Protein AF-A0A1G3WNV8-F1 (afdb_monomer)

Secondary structure (DSSP, 8-state):
----TT-TTS-----TTTT-TTTTS-HHHHHHHHHHHHHHHHHIIIIISS-TTS-HHHHHHHHHHHHHHHIIIIIHHHHHHT-BTTB--GGGSS----TTSHHHHHHHHHHHHHHHHHHHHHHHHHHHTTPPPGGGGT-S-SS-HHHHHHHHHHHHHHHHHHHHHHHHHHHHHHTT-

Mean predicted aligned error: 9.96 Å

Nearest PDB structures (foldseek):
  7w7r-assembly2_D-3  TM=2.838E-01  e=1.043E+00  Anabas testudineus
  6qf5-assembly1_B  TM=2.789E-01  e=1.043E+00  Homo sapiens
  4me9-assembly1_B  TM=3.867E-01  e=4.739E+00  Bacillus cereus ATCC 10987
  5i32-assembly1_A  TM=3.236E-01  e=3.053E+00  Arabidopsis thaliana

Solvent-accessible surface area (backbone atoms only — not comparable to full-atom values): 10345 Å² total; per-residue (Å²): 136,85,80,71,94,80,55,92,78,58,77,76,72,78,60,84,60,78,78,43,77,72,67,76,52,57,64,70,57,58,47,48,52,50,47,27,51,44,43,16,49,22,38,37,50,27,63,70,61,46,64,85,89,55,53,74,66,56,24,52,52,48,20,49,53,49,34,30,51,38,41,62,70,46,40,50,52,53,44,57,69,65,50,47,99,92,38,87,44,72,72,80,40,98,67,90,60,61,75,96,36,72,66,29,55,51,50,40,41,54,54,46,50,52,49,52,54,51,48,52,55,52,46,55,51,41,56,74,68,70,56,86,50,87,39,73,87,81,44,92,57,78,78,48,35,64,54,50,11,50,52,50,49,53,50,52,51,53,50,43,51,50,52,53,50,54,50,54,58,53,50,59,59,63,78,74,111

Structure (mmCIF, N/CA/C/O backbone):
data_AF-A0A1G3WNV8-F1
#
_entry.id   AF-A0A1G3WNV8-F1
#
loop_
_atom_site.group_PDB
_atom_site.id
_atom_site.type_symbol
_atom_site.label_atom_id
_atom_site.label_alt_id
_atom_site.label_comp_id
_atom_site.label_asym_id
_atom_site.label_entity_id
_atom_site.label_seq_id
_atom_site.pdbx_PDB_ins_code
_atom_site.Cartn_x
_atom_site.Cartn_y
_atom_site.Cartn_z
_atom_site.occupancy
_atom_site.B_iso_or_equiv
_atom_site.auth_seq_id
_atom_site.auth_comp_id
_atom_site.auth_asym_id
_atom_site.auth_atom_id
_atom_site.pdbx_PDB_model_num
ATOM 1 N N . MET A 1 1 ? -7.830 -9.454 50.801 1.00 39.06 1 MET A N 1
ATOM 2 C CA . MET A 1 1 ? -7.958 -7.982 50.897 1.00 39.06 1 MET A CA 1
ATOM 3 C C . MET A 1 1 ? -8.621 -7.485 49.616 1.00 39.06 1 MET A C 1
ATOM 5 O O . MET A 1 1 ? -7.957 -7.370 48.595 1.00 39.06 1 MET A O 1
ATOM 9 N N . SER A 1 2 ? -9.947 -7.329 49.638 1.00 42.00 2 SER A N 1
ATOM 10 C CA . SER A 1 2 ? -10.733 -6.846 48.494 1.00 42.00 2 SER A CA 1
ATOM 11 C C . SER A 1 2 ? -10.597 -5.325 48.417 1.00 42.00 2 SER A C 1
ATOM 13 O O . SER A 1 2 ? -10.928 -4.638 49.382 1.00 42.00 2 SER A O 1
ATOM 15 N N . LYS A 1 3 ? -10.041 -4.797 47.321 1.00 46.66 3 LYS A N 1
ATOM 16 C CA . LYS A 1 3 ? -9.967 -3.350 47.091 1.00 46.66 3 LYS A CA 1
ATOM 17 C C . LYS A 1 3 ? -11.333 -2.885 46.590 1.00 46.66 3 LYS A C 1
ATOM 19 O O . LYS A 1 3 ? -11.732 -3.244 45.487 1.00 46.66 3 LYS A O 1
ATOM 24 N N . ASN A 1 4 ? -12.039 -2.111 47.413 1.00 42.44 4 ASN A N 1
ATOM 25 C CA . ASN A 1 4 ? -13.269 -1.430 47.016 1.00 42.44 4 ASN A CA 1
ATOM 26 C C . ASN A 1 4 ? -12.963 -0.473 45.844 1.00 42.44 4 ASN A C 1
ATOM 28 O O . ASN A 1 4 ? -12.092 0.385 45.992 1.00 42.44 4 ASN A O 1
ATOM 32 N N . PRO A 1 5 ? -13.654 -0.581 44.697 1.00 56.62 5 PRO A N 1
ATOM 33 C CA . PRO A 1 5 ? -13.375 0.222 43.502 1.00 56.62 5 PRO A CA 1
ATOM 34 C C . PRO A 1 5 ? -13.811 1.698 43.606 1.00 56.62 5 PRO A C 1
ATOM 36 O O . PRO A 1 5 ? -13.661 2.444 42.645 1.00 56.62 5 PRO A O 1
ATOM 39 N N . THR A 1 6 ? -14.343 2.132 44.752 1.00 60.12 6 THR A N 1
ATOM 40 C CA . THR A 1 6 ? -14.922 3.469 44.968 1.00 60.12 6 THR A CA 1
ATOM 41 C C . THR A 1 6 ? -14.109 4.375 45.897 1.00 60.12 6 THR A C 1
ATOM 43 O O . THR A 1 6 ? -14.588 5.450 46.246 1.00 60.12 6 THR A O 1
ATOM 46 N N . ASP A 1 7 ? -12.891 3.993 46.301 1.00 59.09 7 ASP A N 1
ATOM 47 C CA . ASP A 1 7 ? -12.036 4.854 47.131 1.00 59.09 7 ASP A CA 1
ATOM 48 C C . ASP A 1 7 ? -11.342 5.949 46.284 1.00 59.09 7 ASP A C 1
ATOM 50 O O . ASP A 1 7 ? -10.455 5.630 45.485 1.00 59.09 7 ASP A O 1
ATOM 54 N N . PRO A 1 8 ? -11.673 7.247 46.460 1.00 58.66 8 PRO A N 1
ATOM 55 C CA . PRO A 1 8 ? -11.034 8.349 45.735 1.00 58.66 8 PRO A CA 1
ATOM 56 C C . PRO A 1 8 ? -9.557 8.570 46.112 1.00 58.66 8 PRO A C 1
ATOM 58 O O . PRO A 1 8 ? -8.890 9.396 45.486 1.00 58.66 8 PRO A O 1
ATOM 61 N N . ARG A 1 9 ? -9.032 7.858 47.121 1.00 55.44 9 ARG A N 1
ATOM 62 C CA . ARG A 1 9 ? -7.624 7.884 47.553 1.00 55.44 9 ARG A CA 1
ATOM 63 C C . ARG A 1 9 ? -6.812 6.688 47.061 1.00 55.44 9 ARG A C 1
ATOM 65 O O . ARG A 1 9 ? -5.612 6.630 47.336 1.00 55.44 9 ARG A O 1
ATOM 72 N N . ALA A 1 10 ? -7.420 5.747 46.337 1.00 54.88 10 ALA A N 1
ATOM 73 C CA . ALA A 1 10 ? -6.662 4.684 45.694 1.00 54.88 10 ALA A CA 1
ATOM 74 C C . ALA A 1 10 ? -5.647 5.330 44.731 1.00 54.88 10 ALA A C 1
ATOM 76 O O . ALA A 1 10 ? -6.054 6.160 43.910 1.00 54.88 10 ALA A O 1
ATOM 77 N N . PRO A 1 11 ? -4.339 5.008 44.819 1.00 57.28 11 PRO A N 1
ATOM 78 C CA . PRO A 1 11 ? -3.370 5.541 43.876 1.00 57.28 11 PRO A CA 1
ATOM 79 C C . PRO A 1 11 ? -3.867 5.174 42.482 1.00 57.28 11 PRO A C 1
ATOM 81 O O . PRO A 1 11 ? -4.019 3.987 42.182 1.00 57.28 11 PRO A O 1
ATOM 84 N N . ARG A 1 12 ? -4.193 6.193 41.669 1.00 62.53 12 ARG A N 1
ATOM 85 C CA . ARG A 1 12 ? -4.516 6.009 40.251 1.00 62.53 12 ARG A CA 1
ATOM 86 C C . ARG A 1 12 ? -3.377 5.168 39.707 1.00 62.53 12 ARG A C 1
ATOM 88 O O . ARG A 1 12 ? -2.234 5.621 39.762 1.00 62.53 12 ARG A O 1
ATOM 95 N N . GLY A 1 13 ? -3.674 3.919 39.343 1.00 58.53 13 GLY A N 1
ATOM 96 C CA . GLY A 1 13 ? -2.651 2.970 38.928 1.00 58.53 13 GLY A CA 1
ATOM 97 C C . GLY A 1 13 ? -1.767 3.668 37.911 1.00 58.53 13 GLY A C 1
ATOM 98 O O . GLY A 1 13 ? -2.296 4.268 36.976 1.00 58.53 13 GLY A O 1
ATOM 99 N N . GLN A 1 14 ? -0.455 3.698 38.164 1.00 55.38 14 GLN A N 1
ATOM 100 C CA . GLN A 1 14 ? 0.500 4.210 37.190 1.00 55.38 14 GLN A CA 1
ATOM 101 C C . GLN A 1 14 ? 0.168 3.536 35.868 1.00 55.38 14 GLN A C 1
ATOM 103 O O . GLN A 1 14 ? 0.229 2.310 35.791 1.00 55.38 14 GLN A O 1
ATOM 108 N N . ASP A 1 15 ? -0.247 4.326 34.881 1.00 59.31 15 ASP A N 1
ATOM 109 C CA . ASP A 1 15 ? -0.491 3.807 33.549 1.00 59.31 15 ASP A CA 1
ATOM 110 C C . ASP A 1 15 ? 0.855 3.263 33.044 1.00 59.31 15 ASP A C 1
ATOM 112 O O . ASP A 1 15 ? 1.786 4.056 32.844 1.00 59.31 15 ASP A O 1
ATOM 116 N N . PRO A 1 16 ? 1.023 1.933 32.903 1.00 60.06 16 PRO A N 1
ATOM 117 C CA . PRO A 1 16 ? 2.315 1.333 32.572 1.00 60.06 16 PRO A CA 1
ATOM 118 C C . PRO A 1 16 ? 2.853 1.830 31.224 1.00 60.06 16 PRO A C 1
ATOM 120 O O . PRO A 1 16 ? 4.051 1.742 30.961 1.00 60.06 16 PRO A O 1
ATOM 123 N N . TYR A 1 17 ? 1.973 2.390 30.387 1.00 53.59 17 TYR A N 1
ATOM 124 C CA . TYR A 1 17 ? 2.279 2.910 29.060 1.00 53.59 17 TYR A CA 1
ATOM 125 C C . TYR A 1 17 ? 2.647 4.400 29.046 1.00 53.59 17 TYR A C 1
ATOM 127 O O . TYR A 1 17 ? 3.137 4.894 28.031 1.00 53.59 17 TYR A O 1
ATOM 135 N N . ALA A 1 18 ? 2.502 5.122 30.165 1.00 54.41 18 ALA A N 1
ATOM 136 C CA . ALA A 1 18 ? 2.873 6.538 30.254 1.00 54.41 18 ALA A CA 1
ATOM 137 C C . ALA A 1 18 ? 4.393 6.781 30.136 1.00 54.41 18 ALA A C 1
ATOM 139 O O . ALA A 1 18 ? 4.827 7.901 29.849 1.00 54.41 18 ALA A O 1
ATOM 140 N N . ILE A 1 19 ? 5.202 5.737 30.349 1.00 58.00 19 ILE A N 1
ATOM 141 C CA . ILE A 1 19 ? 6.671 5.794 30.321 1.00 58.00 19 ILE A CA 1
ATOM 142 C C . ILE A 1 19 ? 7.214 5.632 28.886 1.00 58.00 19 ILE A C 1
ATOM 144 O O . ILE A 1 19 ? 8.332 6.064 28.597 1.00 58.00 19 ILE A O 1
ATOM 148 N N . ASP A 1 20 ? 6.429 5.079 27.954 1.00 65.81 20 ASP A N 1
ATOM 149 C CA . ASP A 1 20 ? 6.907 4.783 26.603 1.00 65.81 20 ASP A CA 1
ATOM 150 C C . ASP A 1 20 ? 6.828 6.017 25.683 1.00 65.81 20 ASP A C 1
ATOM 152 O O . ASP A 1 20 ? 5.758 6.547 25.367 1.00 65.81 20 ASP A O 1
ATOM 156 N N . LYS A 1 21 ? 7.989 6.488 25.209 1.00 69.19 21 LYS A N 1
ATOM 157 C CA . LYS A 1 21 ? 8.096 7.624 24.275 1.00 69.19 21 LYS A CA 1
ATOM 158 C C . LYS A 1 21 ? 7.348 7.360 22.968 1.00 69.19 21 LYS A C 1
ATOM 160 O O . LYS A 1 21 ? 6.834 8.303 22.365 1.00 69.19 21 LYS A O 1
ATOM 165 N N . LEU A 1 22 ? 7.252 6.098 22.549 1.00 69.00 22 LEU A N 1
ATOM 166 C CA . LEU A 1 22 ? 6.527 5.716 21.344 1.00 69.00 22 LEU A CA 1
ATOM 167 C C . LEU A 1 22 ? 5.015 5.766 21.551 1.00 69.00 22 LEU A C 1
ATOM 169 O O . LEU A 1 22 ? 4.295 6.000 20.583 1.00 69.00 22 LEU A O 1
ATOM 173 N N . ALA A 1 23 ? 4.503 5.633 22.778 1.00 69.75 23 ALA A N 1
ATOM 174 C CA . ALA A 1 23 ? 3.069 5.738 23.053 1.00 69.75 23 ALA A CA 1
ATOM 175 C C . ALA A 1 23 ? 2.518 7.135 22.720 1.00 69.75 23 ALA A C 1
ATOM 177 O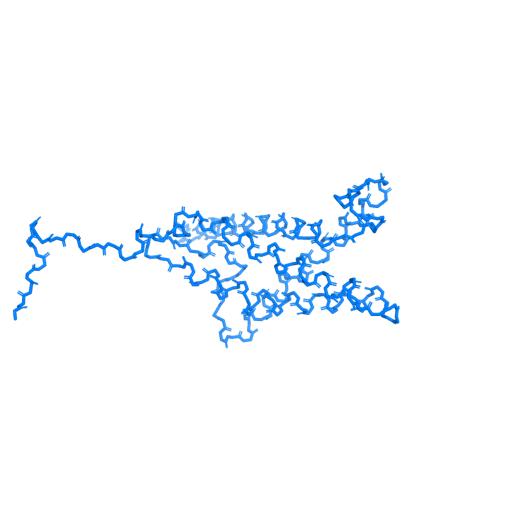 O . ALA A 1 23 ? 1.410 7.240 22.202 1.00 69.75 23 ALA A O 1
ATOM 178 N N . LYS A 1 24 ? 3.326 8.190 22.901 1.00 78.06 24 LYS A N 1
ATOM 179 C CA . LYS A 1 24 ? 2.940 9.590 22.640 1.00 78.06 24 LYS A CA 1
ATOM 180 C C . LYS A 1 24 ? 2.800 9.942 21.157 1.00 78.06 24 LYS A C 1
ATOM 182 O O . LYS A 1 24 ? 2.199 10.961 20.828 1.00 78.06 24 LYS A O 1
ATOM 187 N N . ILE A 1 25 ? 3.374 9.141 20.259 1.00 83.31 25 ILE A N 1
ATOM 188 C CA . ILE A 1 25 ? 3.305 9.406 18.819 1.00 83.31 25 ILE A CA 1
ATOM 189 C C . ILE A 1 25 ? 1.882 9.083 18.328 1.00 83.31 25 ILE A C 1
ATOM 191 O O . ILE A 1 25 ? 1.385 7.981 18.597 1.00 83.31 25 ILE A O 1
ATOM 195 N N . PRO A 1 26 ? 1.230 9.990 17.579 1.00 86.38 26 PRO A N 1
ATOM 196 C CA . PRO A 1 26 ? -0.122 9.763 17.093 1.00 86.38 26 PRO A CA 1
ATOM 197 C C . PRO A 1 26 ? -0.181 8.561 16.143 1.00 86.38 26 PRO A C 1
ATOM 199 O O . PRO A 1 26 ? 0.722 8.327 15.336 1.00 86.38 26 PRO A O 1
ATOM 202 N N . VAL A 1 27 ? -1.268 7.790 16.236 1.00 86.94 27 VAL A N 1
ATOM 203 C CA . VAL A 1 27 ? -1.407 6.507 15.527 1.00 86.94 27 VAL A CA 1
ATOM 204 C C . VAL A 1 27 ? -1.315 6.665 14.010 1.00 86.94 27 VAL A C 1
ATOM 206 O O . VAL A 1 27 ? -0.708 5.823 13.351 1.00 86.94 27 VAL A O 1
ATOM 209 N N . TRP A 1 28 ? -1.837 7.766 13.462 1.00 86.31 28 TRP A N 1
ATOM 210 C CA . TRP A 1 28 ? -1.769 8.031 12.026 1.00 86.31 28 TRP A CA 1
ATOM 211 C C . TRP A 1 28 ? -0.322 8.100 11.518 1.00 86.31 28 TRP A C 1
ATOM 213 O O . TRP A 1 28 ? -0.030 7.540 10.467 1.00 86.31 28 TRP A O 1
ATOM 223 N N . VAL A 1 29 ? 0.604 8.692 12.288 1.00 90.19 29 VAL A N 1
ATOM 224 C CA . VAL A 1 29 ? 2.029 8.761 11.915 1.00 90.19 29 VAL A CA 1
ATOM 225 C C . VAL A 1 29 ? 2.632 7.364 11.911 1.00 90.19 29 VAL A C 1
ATOM 227 O O . VAL A 1 29 ? 3.270 6.977 10.937 1.00 90.19 29 VAL A O 1
ATOM 230 N N . LYS A 1 30 ? 2.395 6.575 12.966 1.00 90.56 30 LYS A N 1
ATOM 231 C CA . LYS A 1 30 ? 2.919 5.202 13.063 1.00 90.56 30 LYS A CA 1
ATOM 232 C C . LYS A 1 30 ? 2.420 4.326 11.914 1.00 90.56 30 LYS A C 1
ATOM 234 O O . LYS A 1 30 ? 3.206 3.606 11.306 1.00 90.56 30 LYS A O 1
ATOM 239 N N . ALA A 1 31 ? 1.126 4.409 11.602 1.00 91.81 31 ALA A N 1
ATOM 240 C CA . ALA A 1 31 ? 0.521 3.662 10.508 1.00 91.81 31 ALA A CA 1
ATOM 241 C C . ALA A 1 31 ? 1.122 4.065 9.153 1.00 91.81 31 ALA A C 1
ATOM 243 O O . ALA A 1 31 ? 1.504 3.188 8.378 1.00 91.81 31 ALA A O 1
ATOM 244 N N . SER A 1 32 ? 1.269 5.368 8.890 1.00 93.81 32 SER A N 1
ATOM 245 C CA . SER A 1 32 ? 1.882 5.868 7.656 1.00 93.81 32 SER A CA 1
ATOM 246 C C . SER A 1 32 ? 3.343 5.446 7.523 1.00 93.81 32 SER A C 1
ATOM 248 O O . SER A 1 32 ? 3.744 5.002 6.455 1.00 93.81 32 SER A O 1
ATOM 250 N N . VAL A 1 33 ? 4.135 5.501 8.598 1.00 94.94 33 VAL A N 1
ATOM 251 C CA . VAL A 1 33 ? 5.542 5.064 8.573 1.00 94.94 33 VAL A CA 1
ATOM 252 C C . VAL A 1 33 ? 5.651 3.586 8.191 1.00 94.94 33 VAL A C 1
ATOM 254 O O . VAL A 1 33 ? 6.437 3.239 7.313 1.00 94.94 33 VAL A O 1
ATOM 257 N N . ILE A 1 34 ? 4.839 2.710 8.789 1.00 95.69 34 ILE A N 1
ATOM 258 C CA . ILE A 1 34 ? 4.878 1.273 8.471 1.00 95.69 34 ILE A CA 1
ATOM 259 C C . ILE A 1 34 ? 4.426 1.008 7.031 1.00 95.69 34 ILE A C 1
ATOM 261 O O . ILE A 1 34 ? 5.058 0.221 6.329 1.00 95.69 34 ILE A O 1
ATOM 265 N N . LYS A 1 35 ? 3.363 1.676 6.568 1.00 95.88 35 LYS A N 1
ATOM 266 C CA . LYS A 1 35 ? 2.884 1.567 5.181 1.00 95.88 35 LYS A CA 1
ATOM 267 C C . LYS A 1 35 ? 3.936 2.028 4.176 1.00 95.88 35 LYS A C 1
ATOM 269 O O . LYS A 1 35 ? 4.200 1.316 3.214 1.00 95.88 35 LYS A O 1
ATOM 274 N N . PHE A 1 36 ? 4.552 3.179 4.433 1.00 95.88 36 PHE A N 1
ATOM 275 C CA . PHE A 1 36 ? 5.601 3.760 3.603 1.00 95.88 36 PHE A CA 1
ATOM 276 C C . PHE A 1 36 ? 6.773 2.801 3.423 1.00 95.88 36 PHE A C 1
ATOM 278 O O . PHE A 1 36 ? 7.135 2.466 2.298 1.00 95.88 36 PHE A O 1
ATOM 285 N N . TRP A 1 37 ? 7.332 2.311 4.532 1.00 96.00 37 TRP A N 1
ATOM 286 C CA . TRP A 1 37 ? 8.480 1.411 4.484 1.00 96.00 37 TRP A CA 1
ATOM 287 C C . TRP A 1 37 ? 8.124 0.048 3.901 1.00 96.00 37 TRP A C 1
ATOM 289 O O . TRP A 1 37 ? 8.935 -0.524 3.182 1.00 96.00 37 TRP A O 1
ATOM 299 N N . CYS A 1 38 ? 6.916 -0.462 4.150 1.00 96.88 38 CYS A N 1
ATOM 300 C CA . CYS A 1 38 ? 6.453 -1.701 3.532 1.00 96.88 38 CYS A CA 1
ATOM 301 C C . CYS A 1 38 ? 6.353 -1.569 2.003 1.00 96.88 38 CYS A C 1
ATOM 303 O O . CYS A 1 38 ? 6.839 -2.442 1.286 1.00 96.88 38 CYS A O 1
ATOM 305 N N . ALA A 1 39 ? 5.790 -0.464 1.509 1.00 96.38 39 ALA A N 1
ATOM 306 C CA . ALA A 1 39 ? 5.701 -0.174 0.081 1.00 96.38 39 ALA A CA 1
ATOM 307 C C . ALA A 1 39 ? 7.082 0.029 -0.556 1.00 96.38 39 ALA A C 1
ATOM 309 O O . ALA A 1 39 ? 7.390 -0.606 -1.564 1.00 96.38 39 ALA A O 1
ATOM 310 N N . GLY A 1 40 ? 7.938 0.849 0.059 1.00 94.06 40 GLY A N 1
ATOM 311 C CA . GLY A 1 40 ? 9.302 1.078 -0.416 1.00 94.06 40 GLY A CA 1
ATOM 312 C C . GLY A 1 40 ? 10.138 -0.205 -0.434 1.00 94.06 40 GLY A C 1
ATOM 313 O O . GLY A 1 40 ? 10.813 -0.483 -1.419 1.00 94.06 40 GLY A O 1
ATOM 314 N N . ALA A 1 41 ? 10.043 -1.044 0.601 1.00 94.69 41 ALA A N 1
ATOM 315 C CA . ALA A 1 41 ? 10.730 -2.334 0.637 1.00 94.69 41 ALA A CA 1
ATOM 316 C C . ALA A 1 41 ? 10.240 -3.282 -0.468 1.00 94.69 41 ALA A C 1
ATOM 318 O O . ALA A 1 41 ? 11.060 -3.908 -1.136 1.00 94.69 41 ALA A O 1
ATOM 319 N N . ALA A 1 42 ? 8.925 -3.361 -0.705 1.00 95.50 42 ALA A N 1
ATOM 320 C CA . ALA A 1 42 ? 8.377 -4.178 -1.788 1.00 95.50 42 ALA A CA 1
ATOM 321 C C . ALA A 1 42 ? 8.898 -3.723 -3.161 1.00 95.50 42 ALA A C 1
ATOM 323 O O . ALA A 1 42 ? 9.317 -4.559 -3.961 1.00 95.50 42 ALA A O 1
ATOM 324 N N . PHE A 1 43 ? 8.939 -2.409 -3.404 1.00 93.12 43 PHE A N 1
ATOM 325 C CA . PHE A 1 43 ? 9.516 -1.840 -4.622 1.00 93.12 43 PHE A CA 1
ATOM 326 C C . PHE A 1 43 ? 11.009 -2.156 -4.741 1.00 93.12 43 PHE A C 1
ATOM 328 O O . PHE A 1 43 ? 11.460 -2.625 -5.782 1.00 93.12 43 PHE A O 1
ATOM 335 N N . TYR A 1 44 ? 11.777 -1.949 -3.670 1.00 91.38 44 TYR A N 1
ATOM 336 C CA . TYR A 1 44 ? 13.210 -2.225 -3.662 1.00 91.38 44 TYR A CA 1
ATOM 337 C C . TYR A 1 44 ? 13.496 -3.685 -4.023 1.00 91.38 44 TYR A C 1
ATOM 339 O O . TYR A 1 44 ? 14.266 -3.939 -4.942 1.00 91.38 44 TYR A O 1
ATOM 347 N N . PHE A 1 45 ? 12.841 -4.646 -3.366 1.00 91.69 45 PHE A N 1
ATOM 348 C CA . PHE A 1 45 ? 13.100 -6.064 -3.618 1.00 91.69 45 PHE A CA 1
ATOM 349 C C . PHE A 1 45 ? 12.685 -6.515 -5.018 1.00 91.69 45 PHE A C 1
ATOM 351 O O . PHE A 1 45 ? 13.412 -7.284 -5.640 1.00 91.69 45 PHE A O 1
ATOM 358 N N . ALA A 1 46 ? 11.540 -6.050 -5.518 1.00 91.19 46 ALA A N 1
ATOM 359 C CA . ALA A 1 46 ? 10.987 -6.548 -6.772 1.00 91.19 46 ALA A CA 1
ATOM 360 C C . ALA A 1 46 ? 11.452 -5.773 -8.011 1.00 91.19 46 ALA A C 1
ATOM 362 O O . ALA A 1 46 ? 11.598 -6.358 -9.077 1.00 91.19 46 ALA A O 1
ATOM 363 N N . VAL A 1 47 ? 11.695 -4.467 -7.901 1.00 86.81 47 VAL A N 1
ATOM 364 C CA . VAL A 1 47 ? 12.061 -3.633 -9.054 1.00 86.81 47 VAL A CA 1
ATOM 365 C C . VAL A 1 47 ? 13.572 -3.470 -9.152 1.00 86.81 47 VAL A C 1
ATOM 367 O O . VAL A 1 47 ? 14.120 -3.669 -10.234 1.00 86.81 47 VAL A O 1
ATOM 370 N N . LEU A 1 48 ? 14.248 -3.175 -8.036 1.00 86.06 48 LEU A N 1
ATOM 371 C CA . LEU A 1 48 ? 15.701 -2.951 -8.008 1.00 86.06 48 LEU A CA 1
ATOM 372 C C . LEU A 1 48 ? 16.504 -4.213 -7.664 1.00 86.06 48 LEU A C 1
ATOM 374 O O . LEU A 1 48 ? 17.619 -4.380 -8.143 1.00 86.06 48 LEU A O 1
ATOM 378 N N . GLY A 1 49 ? 15.955 -5.093 -6.827 1.00 85.88 49 GLY A N 1
ATOM 379 C CA . GLY A 1 49 ? 16.648 -6.277 -6.321 1.00 85.88 49 GLY A CA 1
ATOM 380 C C . GLY A 1 49 ? 16.650 -7.474 -7.274 1.00 85.88 49 GLY A C 1
ATOM 381 O O . GLY A 1 49 ? 17.466 -8.378 -7.099 1.00 85.88 49 GLY A O 1
ATOM 382 N N . LEU A 1 50 ? 15.758 -7.505 -8.270 1.00 87.25 50 LEU A N 1
ATOM 383 C CA . LEU A 1 50 ? 15.678 -8.617 -9.220 1.00 87.25 50 LEU A CA 1
ATOM 384 C C . LEU A 1 50 ? 16.691 -8.476 -10.373 1.00 87.25 50 LEU A C 1
ATOM 386 O O . LEU A 1 50 ? 16.838 -7.376 -10.917 1.00 87.25 50 LEU A O 1
ATOM 390 N N . PRO A 1 51 ? 17.323 -9.584 -10.818 1.00 87.69 51 PRO A N 1
ATOM 391 C CA . PRO A 1 51 ? 18.226 -9.595 -11.973 1.00 87.69 51 PRO A CA 1
ATOM 392 C C . PRO A 1 51 ? 17.561 -9.076 -13.249 1.00 87.69 51 PRO A C 1
ATOM 394 O O . PRO A 1 51 ? 16.356 -9.241 -13.416 1.00 87.69 51 PRO A O 1
ATOM 397 N N . GLU A 1 52 ? 18.334 -8.524 -14.188 1.00 83.69 52 GLU A N 1
ATOM 398 C CA . GLU A 1 52 ? 17.846 -7.981 -15.475 1.00 83.69 52 GLU A CA 1
ATOM 399 C C . GLU A 1 52 ? 17.052 -8.975 -16.339 1.00 83.69 52 GLU A C 1
ATOM 401 O O . GLU A 1 52 ? 16.267 -8.554 -17.179 1.00 83.69 52 GLU A O 1
ATOM 406 N N . ALA A 1 53 ? 17.192 -10.282 -16.094 1.00 90.56 53 ALA A N 1
ATOM 407 C CA . ALA A 1 53 ? 16.440 -11.326 -16.791 1.00 90.56 53 ALA A CA 1
ATOM 408 C C . ALA A 1 53 ? 14.911 -11.229 -16.616 1.00 90.56 53 ALA A C 1
ATOM 410 O O . ALA A 1 53 ? 14.180 -11.786 -17.430 1.00 90.56 53 ALA A O 1
ATOM 411 N N . TYR A 1 54 ? 14.432 -10.551 -15.568 1.00 88.94 54 TYR A N 1
ATOM 412 C CA . TYR A 1 54 ? 13.006 -10.295 -15.363 1.00 88.94 54 TYR A CA 1
ATOM 413 C C . TYR A 1 54 ? 12.574 -9.042 -16.116 1.00 88.94 54 TYR A C 1
ATOM 415 O O . TYR A 1 54 ? 13.151 -7.961 -15.914 1.00 88.94 54 TYR A O 1
ATOM 423 N N . ASP A 1 55 ? 11.530 -9.184 -16.930 1.00 90.31 55 ASP A N 1
ATOM 424 C CA . ASP A 1 55 ? 10.939 -8.067 -17.651 1.00 90.31 55 ASP A CA 1
ATOM 425 C C . ASP A 1 55 ? 10.193 -7.104 -16.704 1.00 90.31 55 ASP A C 1
ATOM 427 O O . ASP A 1 55 ? 10.085 -7.310 -15.489 1.00 90.31 55 ASP A O 1
ATOM 431 N N . TYR A 1 56 ? 9.708 -5.988 -17.247 1.00 85.81 56 TYR A N 1
ATOM 432 C CA . TYR A 1 56 ? 9.003 -4.986 -16.448 1.00 85.81 56 TYR A CA 1
ATOM 433 C C . TYR A 1 56 ? 7.703 -5.529 -15.830 1.00 85.81 56 TYR A C 1
ATOM 435 O O . TYR A 1 56 ? 7.374 -5.201 -14.686 1.00 85.81 56 TYR A O 1
ATOM 443 N N . LEU A 1 57 ? 6.969 -6.366 -16.568 1.00 89.69 57 LEU A N 1
ATOM 444 C CA . LEU A 1 57 ? 5.687 -6.902 -16.125 1.00 89.69 57 LEU A CA 1
ATOM 445 C C . LEU A 1 57 ? 5.882 -7.877 -14.960 1.00 89.69 57 LEU A C 1
ATOM 447 O O . LEU A 1 57 ? 5.191 -7.765 -13.947 1.00 89.69 57 LEU A O 1
ATOM 451 N N . ASP A 1 58 ? 6.863 -8.766 -15.060 1.00 92.50 58 ASP A N 1
ATOM 452 C CA . ASP A 1 58 ? 7.243 -9.724 -14.030 1.00 92.50 58 ASP A CA 1
ATOM 453 C C . ASP A 1 58 ? 7.634 -9.010 -12.736 1.00 92.50 58 ASP A C 1
ATOM 455 O O . ASP A 1 58 ? 7.160 -9.367 -11.654 1.00 92.50 58 ASP A O 1
ATOM 459 N N . ARG A 1 59 ? 8.432 -7.937 -12.834 1.00 91.50 59 ARG A N 1
ATOM 460 C CA . ARG A 1 59 ? 8.794 -7.095 -11.680 1.00 91.50 59 ARG A CA 1
ATOM 461 C C . ARG A 1 59 ? 7.565 -6.469 -11.029 1.00 91.50 59 ARG A C 1
ATOM 463 O O . ARG A 1 59 ? 7.460 -6.477 -9.804 1.00 91.50 59 ARG A O 1
ATOM 470 N N . MET A 1 60 ? 6.622 -5.951 -11.816 1.00 91.38 60 MET A N 1
ATOM 471 C CA . MET A 1 60 ? 5.379 -5.356 -11.306 1.00 91.38 60 MET A CA 1
ATOM 472 C C . MET A 1 60 ? 4.471 -6.383 -10.630 1.00 91.38 60 MET A C 1
ATOM 474 O O . MET A 1 60 ? 3.916 -6.111 -9.559 1.00 91.38 60 MET A O 1
ATOM 478 N N . VAL A 1 61 ? 4.345 -7.578 -11.207 1.00 94.31 61 VAL A N 1
ATOM 479 C CA . VAL A 1 61 ? 3.579 -8.680 -10.616 1.00 94.31 61 VAL A CA 1
ATOM 480 C C . VAL A 1 61 ? 4.223 -9.124 -9.305 1.00 94.31 61 VAL A C 1
ATOM 482 O O . VAL A 1 61 ? 3.539 -9.189 -8.283 1.00 94.31 61 VAL A O 1
ATOM 485 N N . LEU A 1 62 ? 5.537 -9.357 -9.289 1.00 95.12 62 LEU A N 1
ATOM 486 C CA . LEU A 1 62 ? 6.265 -9.752 -8.082 1.00 95.12 62 LEU A CA 1
ATOM 487 C C . LEU A 1 62 ? 6.194 -8.677 -6.995 1.00 95.12 62 LEU A C 1
ATOM 489 O O . LEU A 1 62 ? 5.911 -8.999 -5.841 1.00 95.12 62 LEU A O 1
ATOM 493 N N . MET A 1 63 ? 6.354 -7.402 -7.356 1.00 94.75 63 MET A N 1
ATOM 494 C CA . MET A 1 63 ? 6.186 -6.275 -6.436 1.00 94.75 63 MET A CA 1
ATOM 495 C C . MET A 1 63 ? 4.792 -6.284 -5.816 1.00 94.75 63 MET A C 1
ATOM 497 O O . MET A 1 63 ? 4.653 -6.158 -4.601 1.00 94.75 63 MET A O 1
ATOM 501 N N . THR A 1 64 ? 3.762 -6.471 -6.643 1.00 96.50 64 THR A N 1
ATOM 502 C CA . THR 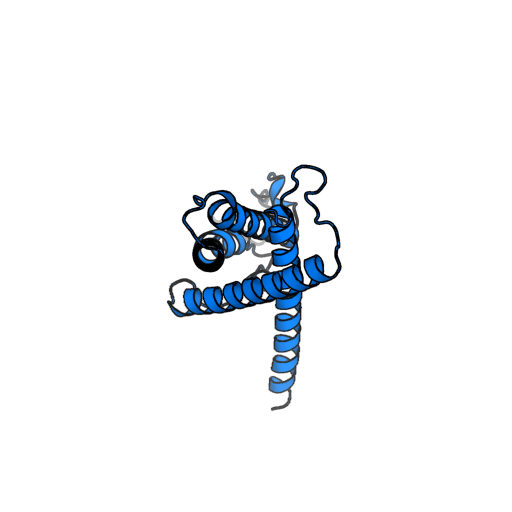A 1 64 ? 2.367 -6.526 -6.200 1.00 96.50 64 THR A CA 1
ATOM 503 C C . THR A 1 64 ? 2.159 -7.675 -5.221 1.00 96.50 64 THR A C 1
ATOM 505 O O . THR A 1 64 ? 1.596 -7.463 -4.151 1.00 96.50 64 THR A O 1
ATOM 508 N N . LEU A 1 65 ? 2.661 -8.874 -5.524 1.00 96.94 65 LEU A N 1
ATOM 509 C CA . LEU A 1 65 ? 2.554 -10.035 -4.638 1.00 96.94 65 LEU A CA 1
ATOM 510 C C . LEU A 1 65 ? 3.262 -9.805 -3.297 1.00 96.94 65 LEU A C 1
ATOM 512 O O . LEU A 1 65 ? 2.667 -10.033 -2.243 1.00 96.94 65 LEU A O 1
ATOM 516 N N . VAL A 1 66 ? 4.499 -9.302 -3.318 1.00 96.69 66 VAL A N 1
ATOM 517 C CA . VAL A 1 66 ? 5.256 -8.976 -2.099 1.00 96.69 66 VAL A CA 1
ATOM 518 C C . VAL A 1 66 ? 4.520 -7.922 -1.276 1.00 96.69 66 VAL A C 1
ATOM 520 O O . VAL A 1 66 ? 4.401 -8.064 -0.059 1.00 96.69 66 VAL A O 1
ATOM 523 N N . LEU A 1 67 ? 3.968 -6.897 -1.924 1.00 97.50 67 LEU A N 1
ATOM 524 C CA . LEU A 1 67 ? 3.231 -5.831 -1.257 1.00 97.50 67 LEU A CA 1
ATOM 525 C C . LEU A 1 67 ? 1.901 -6.319 -0.672 1.00 97.50 67 LEU A C 1
ATOM 527 O O . LEU A 1 67 ? 1.553 -5.918 0.434 1.00 97.50 67 LEU A O 1
ATOM 531 N N . ILE A 1 68 ? 1.185 -7.224 -1.343 1.00 97.31 68 ILE A N 1
ATOM 532 C CA . ILE A 1 68 ? -0.020 -7.873 -0.798 1.00 97.31 68 ILE A CA 1
ATOM 533 C C . ILE A 1 68 ? 0.318 -8.600 0.499 1.00 97.31 68 ILE A C 1
ATOM 535 O O . ILE A 1 68 ? -0.358 -8.409 1.512 1.00 97.31 68 ILE A O 1
ATOM 539 N N . LEU A 1 69 ? 1.382 -9.404 0.488 1.00 96.62 69 LEU A N 1
ATOM 540 C CA . LEU A 1 69 ? 1.821 -10.134 1.673 1.00 96.62 69 LEU A CA 1
ATOM 541 C C . LEU A 1 69 ? 2.291 -9.177 2.774 1.00 96.62 69 LEU A C 1
ATOM 543 O O . LEU A 1 69 ? 1.923 -9.348 3.935 1.00 96.62 69 LEU A O 1
ATOM 547 N N . GLY A 1 70 ? 3.046 -8.139 2.416 1.00 96.75 70 GLY A N 1
ATOM 548 C CA . GLY A 1 70 ? 3.478 -7.099 3.342 1.00 96.75 70 GLY A CA 1
ATOM 549 C C . GLY A 1 70 ? 2.296 -6.375 3.990 1.00 96.75 70 GLY A C 1
ATOM 550 O O . GLY A 1 70 ? 2.245 -6.218 5.209 1.00 96.75 70 GLY A O 1
ATOM 551 N N . VAL A 1 71 ? 1.278 -6.004 3.216 1.00 96.62 71 VAL A N 1
ATOM 552 C CA . VAL A 1 71 ? 0.094 -5.334 3.758 1.00 96.62 71 VAL A CA 1
ATOM 553 C C . VAL A 1 71 ? -0.717 -6.279 4.652 1.00 96.62 71 VAL A C 1
ATOM 555 O O . VAL A 1 71 ? -1.037 -5.914 5.785 1.00 96.62 71 VAL A O 1
ATOM 558 N N . GLU A 1 72 ? -1.003 -7.503 4.203 1.00 95.75 72 GLU A N 1
ATOM 559 C CA . GLU A 1 72 ? -1.844 -8.459 4.941 1.00 95.75 72 GLU A CA 1
ATOM 560 C C . GLU A 1 72 ? -1.180 -8.967 6.230 1.00 95.75 72 GLU A C 1
ATOM 562 O O . GLU A 1 72 ? -1.837 -9.114 7.269 1.00 95.75 72 GLU A O 1
ATOM 567 N N . TYR A 1 73 ? 0.125 -9.248 6.183 1.00 94.44 73 TYR A N 1
ATOM 568 C CA . TYR A 1 73 ? 0.833 -9.943 7.260 1.00 94.44 73 TYR A CA 1
ATOM 569 C C . TYR A 1 73 ? 1.754 -9.053 8.095 1.00 94.44 73 TYR A C 1
ATOM 571 O O . TYR A 1 73 ? 2.075 -9.451 9.214 1.00 94.44 73 TYR A O 1
ATOM 579 N N . LEU A 1 74 ? 2.120 -7.857 7.626 1.00 94.94 74 LEU A N 1
ATOM 580 C CA . LEU A 1 74 ? 2.943 -6.906 8.382 1.00 94.94 74 LEU A CA 1
ATOM 581 C C . LEU A 1 74 ? 2.157 -5.638 8.741 1.00 94.94 74 LEU A C 1
ATOM 583 O O . LEU A 1 74 ? 2.015 -5.331 9.925 1.00 94.94 74 LEU A O 1
ATOM 587 N N . VAL A 1 75 ? 1.567 -4.940 7.766 1.00 95.19 75 VAL A N 1
ATOM 588 C CA . VAL A 1 75 ? 0.894 -3.648 8.006 1.00 95.19 75 VAL A CA 1
ATOM 589 C C . VAL A 1 75 ? -0.388 -3.812 8.825 1.00 95.19 75 VAL A C 1
ATOM 591 O O . VAL A 1 75 ? -0.544 -3.172 9.865 1.00 95.19 75 VAL A O 1
ATOM 594 N N . ILE A 1 76 ? -1.320 -4.665 8.383 1.00 93.81 76 ILE A N 1
ATOM 595 C CA . ILE A 1 76 ? -2.612 -4.857 9.060 1.00 93.81 76 ILE A CA 1
ATOM 596 C C . ILE A 1 76 ? -2.420 -5.315 10.516 1.00 93.81 76 ILE A C 1
ATOM 598 O O . ILE A 1 76 ? -3.048 -4.725 11.403 1.00 93.81 76 ILE A O 1
ATOM 602 N N . PRO A 1 77 ? -1.576 -6.323 10.820 1.00 92.06 77 PRO A N 1
ATOM 603 C CA . PRO A 1 77 ? -1.320 -6.730 12.198 1.00 92.06 77 PRO A CA 1
ATOM 604 C C . PRO A 1 77 ? -0.678 -5.622 13.028 1.00 92.06 77 PRO A C 1
ATOM 606 O O . PRO A 1 77 ? -1.139 -5.383 14.143 1.00 92.06 77 PRO A O 1
ATOM 609 N N . ALA A 1 78 ? 0.300 -4.896 12.476 1.00 91.50 78 ALA A N 1
ATOM 610 C CA . ALA A 1 78 ? 0.951 -3.801 13.186 1.00 91.50 78 ALA A CA 1
ATOM 611 C C . ALA A 1 78 ? -0.039 -2.691 13.571 1.00 91.50 78 ALA A C 1
ATOM 613 O O . ALA A 1 78 ? -0.054 -2.257 14.719 1.00 91.50 78 ALA A O 1
ATOM 614 N N . ILE A 1 79 ? -0.930 -2.283 12.661 1.00 91.00 79 ILE A N 1
ATOM 615 C CA . ILE A 1 79 ? -1.962 -1.268 12.949 1.00 91.00 79 ILE A CA 1
ATOM 616 C C . ILE A 1 79 ? -2.958 -1.769 14.004 1.00 91.00 79 ILE A C 1
ATOM 618 O O . ILE A 1 79 ? -3.408 -1.006 14.860 1.00 91.00 79 ILE A O 1
ATOM 622 N N . ARG A 1 80 ? -3.309 -3.059 13.982 1.00 88.69 80 ARG A N 1
ATOM 623 C CA . ARG A 1 80 ? -4.206 -3.643 14.992 1.00 88.69 80 ARG A CA 1
ATOM 624 C C . ARG A 1 80 ? -3.561 -3.718 16.371 1.00 88.69 80 ARG A C 1
ATOM 626 O O . ARG A 1 80 ? -4.269 -3.531 17.354 1.00 88.69 80 ARG A O 1
ATOM 633 N N . TRP A 1 81 ? -2.253 -3.948 16.456 1.00 86.31 81 TRP A N 1
ATOM 634 C CA . TRP A 1 81 ? -1.519 -3.905 17.724 1.00 86.31 81 TRP A CA 1
ATOM 635 C C . TRP A 1 81 ? -1.430 -2.504 18.327 1.00 86.31 81 TRP A C 1
ATOM 637 O O . TRP A 1 81 ? -1.285 -2.380 19.535 1.00 86.31 81 TRP A O 1
ATOM 647 N N . MET A 1 82 ? -1.587 -1.453 17.520 1.00 85.31 82 MET A N 1
ATOM 648 C CA . MET A 1 82 ? -1.656 -0.072 18.011 1.00 85.31 82 MET A CA 1
ATOM 649 C C . MET A 1 82 ? -3.023 0.300 18.602 1.00 85.31 82 MET A C 1
ATOM 651 O O . MET A 1 82 ? -3.198 1.437 19.036 1.00 85.31 82 MET A O 1
ATOM 655 N N . LYS A 1 83 ? -4.007 -0.610 18.583 1.00 81.19 83 LYS A N 1
ATOM 656 C CA . LYS A 1 83 ? -5.333 -0.345 19.140 1.00 81.19 83 LYS A CA 1
ATOM 657 C C . LYS A 1 83 ? -5.269 -0.285 20.665 1.00 81.19 83 LYS A C 1
ATOM 659 O O . LYS A 1 83 ? -4.998 -1.291 21.315 1.00 81.19 83 LYS A O 1
ATOM 664 N N . THR A 1 84 ? -5.627 0.873 21.208 1.00 74.50 84 THR A N 1
ATOM 665 C CA . THR A 1 84 ? -5.785 1.123 22.649 1.00 74.50 84 THR A CA 1
ATOM 666 C C . THR A 1 84 ? -7.252 1.443 22.945 1.00 74.50 84 THR A C 1
ATOM 668 O O . THR A 1 84 ? -8.012 1.750 22.028 1.00 74.50 84 THR A O 1
ATOM 671 N N . ALA A 1 85 ? -7.676 1.367 24.211 1.00 62.75 85 ALA A N 1
ATOM 672 C CA . ALA A 1 85 ? -9.038 1.722 24.624 1.00 62.75 85 ALA A CA 1
ATOM 673 C C . ALA A 1 85 ? -9.451 3.140 24.170 1.00 62.75 85 ALA A C 1
ATOM 675 O O . ALA A 1 85 ? -10.582 3.326 23.730 1.00 62.75 85 ALA A O 1
ATOM 676 N N . ASP A 1 86 ? -8.511 4.091 24.183 1.00 63.84 86 ASP A N 1
ATOM 677 C CA . ASP A 1 86 ? -8.751 5.497 23.822 1.00 63.84 86 ASP A CA 1
ATOM 678 C C . ASP A 1 86 ? -8.527 5.820 22.332 1.00 63.84 86 ASP A C 1
ATOM 680 O O . ASP A 1 86 ? -8.821 6.927 21.875 1.00 63.84 86 ASP A O 1
ATOM 684 N N . HIS A 1 87 ? -7.992 4.879 21.545 1.00 69.25 87 HIS A N 1
ATOM 685 C CA . HIS A 1 87 ? -7.585 5.127 20.159 1.00 69.25 87 HIS A CA 1
ATOM 686 C C . HIS A 1 87 ? -8.069 4.023 19.216 1.00 69.25 87 HIS A C 1
ATOM 688 O O . HIS A 1 87 ? -7.510 2.923 19.172 1.00 69.25 87 HIS A O 1
ATOM 694 N N . ASP A 1 88 ? -9.088 4.343 18.411 1.00 77.31 88 ASP A N 1
ATOM 695 C CA . ASP A 1 88 ? -9.564 3.458 17.350 1.00 77.31 88 ASP A CA 1
ATOM 696 C C . ASP A 1 88 ? -8.648 3.521 16.119 1.00 77.31 88 ASP A C 1
ATOM 698 O O . ASP A 1 88 ? -8.339 4.590 15.593 1.00 77.31 88 ASP A O 1
ATOM 702 N N . THR A 1 89 ? -8.222 2.353 15.640 1.00 84.12 89 THR A N 1
ATOM 703 C CA . THR A 1 89 ? -7.322 2.209 14.486 1.00 84.12 89 THR A CA 1
ATOM 704 C C . THR A 1 89 ? -8.041 1.745 13.223 1.00 84.12 89 THR A C 1
ATOM 706 O O . THR A 1 89 ? -7.416 1.644 12.166 1.00 84.12 89 THR A O 1
ATOM 709 N N . ALA A 1 90 ? -9.359 1.512 13.292 1.00 81.62 90 ALA A N 1
ATOM 710 C CA . ALA A 1 90 ? -10.162 1.016 12.174 1.00 81.62 90 ALA A CA 1
ATOM 711 C C . ALA A 1 90 ? -10.072 1.904 10.922 1.00 81.62 90 ALA A C 1
ATOM 713 O O . ALA A 1 90 ? -10.037 1.392 9.803 1.00 81.62 90 ALA A O 1
ATOM 714 N N . PHE A 1 91 ? -9.969 3.223 11.108 1.00 85.00 91 PHE A N 1
ATOM 715 C CA . PHE A 1 91 ? -9.833 4.188 10.016 1.00 85.00 91 PHE A CA 1
ATOM 716 C C . PHE A 1 91 ? -8.559 3.983 9.182 1.00 85.00 91 PHE A C 1
ATOM 718 O O . PHE A 1 91 ? -8.588 4.163 7.969 1.00 85.00 91 PHE A O 1
ATOM 725 N N . HIS A 1 92 ? -7.459 3.560 9.813 1.00 87.19 92 HIS A N 1
ATOM 726 C CA . HIS A 1 92 ? -6.160 3.399 9.155 1.00 87.19 92 HIS A CA 1
ATOM 727 C C . HIS A 1 92 ? -5.976 2.039 8.476 1.00 8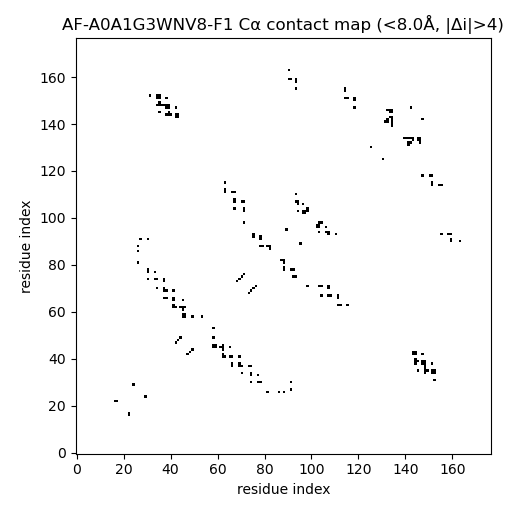7.19 92 HIS A C 1
ATOM 729 O O . HIS A 1 92 ? -4.991 1.837 7.765 1.00 87.19 92 HIS A O 1
ATOM 735 N N . LEU A 1 93 ? -6.892 1.093 8.686 1.00 88.44 93 LEU A N 1
ATOM 736 C CA . LEU A 1 93 ? -6.848 -0.207 8.022 1.00 88.44 93 LEU A CA 1
ATOM 737 C C . LEU A 1 93 ? -7.329 -0.081 6.572 1.00 88.44 93 LEU A C 1
ATOM 739 O O . LEU A 1 93 ? -8.283 0.652 6.336 1.00 88.44 93 LEU A O 1
ATOM 743 N N . PRO A 1 94 ? -6.767 -0.836 5.611 1.00 87.69 94 PRO A N 1
ATOM 744 C CA . PRO A 1 94 ? -7.250 -0.837 4.226 1.00 87.69 94 PRO A CA 1
ATOM 745 C C . PRO A 1 94 ? -8.694 -1.358 4.120 1.00 87.69 94 PRO A C 1
ATOM 747 O O . PRO A 1 94 ? -9.499 -0.820 3.357 1.00 87.69 94 PRO A O 1
ATOM 750 N N . HIS A 1 95 ? -9.046 -2.347 4.948 1.00 88.06 95 HIS A N 1
ATOM 751 C CA . HIS A 1 95 ? -10.394 -2.894 5.103 1.00 88.06 95 HIS A CA 1
ATOM 752 C C . HIS A 1 95 ? -10.617 -3.476 6.512 1.00 88.06 95 HIS A C 1
ATOM 754 O O . HIS A 1 95 ? -9.679 -3.817 7.233 1.00 88.06 95 HIS A O 1
ATOM 760 N N . GLU A 1 96 ? -11.884 -3.675 6.885 1.00 84.12 96 GLU A N 1
ATOM 761 C CA . GLU A 1 96 ? -12.303 -4.179 8.210 1.00 84.12 96 GLU A CA 1
ATOM 762 C C . GLU A 1 96 ? -12.665 -5.677 8.225 1.00 84.12 96 GLU A C 1
ATOM 764 O O . GLU A 1 96 ? -13.268 -6.182 9.169 1.00 84.12 96 GLU A O 1
ATOM 769 N N . ILE A 1 97 ? -12.270 -6.423 7.191 1.00 83.81 97 ILE A N 1
ATOM 770 C CA . ILE A 1 97 ? -12.532 -7.864 7.091 1.00 83.81 97 ILE A CA 1
ATOM 771 C C . ILE A 1 97 ? -11.745 -8.650 8.159 1.00 83.81 97 ILE A C 1
ATOM 773 O O . ILE A 1 97 ? -10.647 -8.279 8.602 1.00 83.81 97 ILE A O 1
ATOM 777 N N . ARG A 1 98 ? -12.327 -9.770 8.607 1.00 80.00 98 ARG A N 1
ATOM 778 C CA . ARG A 1 98 ? -11.682 -10.699 9.544 1.00 80.00 98 ARG A CA 1
ATOM 779 C C . ARG A 1 98 ? -10.435 -11.319 8.899 1.00 80.00 98 ARG A C 1
ATOM 781 O O . ARG A 1 98 ? -10.555 -12.058 7.934 1.00 80.00 98 ARG A O 1
ATOM 788 N N . ARG A 1 99 ? -9.264 -11.104 9.511 1.00 69.75 99 ARG A N 1
ATOM 789 C CA . ARG A 1 99 ? -7.933 -11.532 9.016 1.00 69.75 99 ARG A CA 1
ATOM 790 C C . ARG A 1 99 ? -7.817 -13.028 8.701 1.00 69.75 99 ARG A C 1
ATOM 792 O O . ARG A 1 99 ? -7.139 -13.405 7.764 1.00 69.75 99 ARG A O 1
ATOM 799 N N . ARG A 1 100 ? -8.474 -13.897 9.481 1.00 73.88 100 ARG A N 1
ATOM 800 C CA . ARG A 1 100 ? -8.427 -15.361 9.266 1.00 73.88 100 ARG A CA 1
ATOM 801 C C . ARG A 1 100 ? -9.228 -15.828 8.044 1.00 73.88 100 ARG A C 1
ATOM 803 O O . ARG A 1 100 ? -9.307 -17.021 7.787 1.00 73.88 100 ARG A O 1
ATOM 810 N N . SER A 1 101 ? -9.867 -14.904 7.338 1.00 83.88 101 SER A N 1
ATOM 811 C CA . SER A 1 101 ? -10.657 -15.193 6.155 1.00 83.88 101 SER A CA 1
ATOM 812 C C . SER A 1 101 ? -9.815 -15.012 4.900 1.00 83.88 101 SER A C 1
ATOM 814 O O . SER A 1 101 ? -9.136 -13.997 4.766 1.00 83.88 101 SER A O 1
ATOM 816 N N . VAL A 1 102 ? -9.951 -15.925 3.936 1.00 89.75 102 VAL A N 1
ATOM 817 C CA . VAL A 1 102 ? -9.402 -15.759 2.576 1.00 89.75 102 VAL A CA 1
ATOM 818 C C . VAL A 1 102 ? -9.897 -14.450 1.943 1.00 89.75 102 VAL A C 1
ATOM 820 O O . VAL A 1 102 ? -9.170 -13.796 1.205 1.00 89.75 102 VAL A O 1
ATOM 823 N N . TRP A 1 103 ? -11.093 -13.992 2.327 1.00 90.50 103 TRP A N 1
ATOM 824 C CA . TRP A 1 103 ? -11.645 -12.704 1.904 1.00 90.50 103 TRP A CA 1
ATOM 825 C C . TRP A 1 103 ? -10.824 -11.487 2.353 1.00 90.50 103 TRP A C 1
ATOM 827 O O . TRP A 1 103 ? -10.890 -10.454 1.698 1.00 90.50 103 TRP A O 1
ATOM 837 N N . SER A 1 104 ? -10.057 -11.594 3.445 1.00 91.31 104 SER A N 1
ATOM 838 C CA . SER A 1 104 ? -9.122 -10.546 3.881 1.00 91.31 104 SER A CA 1
ATOM 839 C C . SER A 1 104 ? -8.003 -10.397 2.858 1.00 91.31 104 SER A C 1
ATOM 841 O O . SER A 1 104 ? -7.822 -9.326 2.294 1.00 91.31 104 SER A O 1
ATOM 843 N N . LEU A 1 105 ? -7.364 -11.517 2.506 1.00 93.56 105 LEU A N 1
ATOM 844 C CA . LEU A 1 105 ? -6.300 -11.547 1.508 1.00 93.56 105 LEU A CA 1
ATOM 845 C C . LEU A 1 105 ? -6.786 -11.057 0.139 1.00 93.56 105 LEU A C 1
ATOM 847 O O . LEU A 1 105 ? -6.096 -10.272 -0.499 1.00 93.56 105 LEU A O 1
ATOM 851 N N . VAL A 1 106 ? -7.979 -11.476 -0.298 1.00 94.81 106 VAL A N 1
ATOM 852 C CA . VAL A 1 106 ? -8.566 -11.020 -1.571 1.00 94.81 106 VAL A CA 1
ATOM 853 C C . VAL A 1 106 ? -8.842 -9.516 -1.546 1.00 94.81 106 VAL A C 1
ATOM 855 O O . VAL A 1 106 ? -8.536 -8.823 -2.512 1.00 94.81 106 VAL A O 1
ATOM 858 N N . ALA A 1 107 ? -9.380 -8.978 -0.450 1.00 94.00 107 ALA A N 1
ATOM 859 C CA . ALA A 1 107 ? -9.617 -7.543 -0.338 1.00 94.00 107 ALA A CA 1
ATOM 860 C C . ALA A 1 107 ? -8.310 -6.739 -0.288 1.00 94.00 107 ALA A C 1
ATOM 862 O O . ALA A 1 107 ? -8.225 -5.700 -0.942 1.00 94.00 107 ALA A O 1
ATOM 863 N N . THR A 1 108 ? -7.287 -7.231 0.418 1.00 95.69 108 THR A N 1
ATOM 864 C CA . THR A 1 108 ? -5.932 -6.667 0.366 1.00 95.69 108 THR A CA 1
ATOM 865 C C . THR A 1 108 ? -5.378 -6.728 -1.053 1.00 95.69 108 THR A C 1
ATOM 867 O O . THR A 1 108 ? -4.832 -5.736 -1.523 1.00 95.69 108 THR A O 1
ATOM 870 N N . ALA A 1 109 ? -5.564 -7.840 -1.766 1.00 96.12 109 ALA A N 1
ATOM 871 C CA . ALA A 1 109 ? -5.108 -7.998 -3.143 1.00 96.12 109 ALA A CA 1
ATOM 872 C C . ALA A 1 109 ? -5.742 -6.970 -4.079 1.00 96.12 109 ALA A C 1
ATOM 874 O O . ALA A 1 109 ? -5.025 -6.293 -4.808 1.00 96.12 109 ALA A O 1
ATOM 875 N N . VAL A 1 110 ? -7.062 -6.790 -4.009 1.00 96.19 110 VAL A N 1
ATOM 876 C CA . VAL A 1 110 ? -7.773 -5.773 -4.800 1.00 96.19 110 VAL A CA 1
ATOM 877 C C . VAL A 1 110 ? -7.300 -4.365 -4.438 1.00 96.19 110 VAL A C 1
ATOM 879 O O . VAL A 1 110 ? -7.031 -3.563 -5.329 1.00 96.19 110 VAL A O 1
ATOM 882 N N . TYR A 1 111 ? -7.165 -4.067 -3.144 1.00 95.62 111 TYR A N 1
ATOM 883 C CA . TYR A 1 111 ? -6.681 -2.776 -2.657 1.00 95.62 111 TYR A CA 1
ATOM 884 C C . TYR A 1 111 ? -5.269 -2.458 -3.174 1.00 95.62 111 TYR A C 1
ATOM 886 O O . TYR A 1 111 ? -5.042 -1.388 -3.737 1.00 95.62 111 TYR A O 1
ATOM 894 N N . VAL A 1 112 ? -4.329 -3.395 -3.030 1.00 96.88 112 VAL A N 1
ATOM 895 C CA . VAL A 1 112 ? -2.944 -3.216 -3.477 1.00 96.88 112 VAL A CA 1
ATOM 896 C C . VAL A 1 112 ? -2.871 -3.136 -4.998 1.00 96.88 112 VAL A C 1
ATOM 898 O O . VAL A 1 112 ? -2.226 -2.228 -5.511 1.00 96.88 112 VAL A O 1
ATOM 901 N N . ALA A 1 113 ? -3.557 -4.023 -5.724 1.00 95.94 113 ALA A N 1
ATOM 902 C CA . ALA A 1 113 ? -3.572 -4.004 -7.185 1.00 95.94 113 ALA A CA 1
ATOM 903 C C . ALA A 1 113 ? -4.102 -2.669 -7.728 1.00 95.94 113 ALA A C 1
ATOM 905 O O . ALA A 1 113 ? -3.510 -2.106 -8.646 1.00 95.94 113 ALA A O 1
ATOM 906 N N . ALA A 1 114 ? -5.164 -2.122 -7.126 1.00 95.56 114 ALA A N 1
ATOM 907 C CA . ALA A 1 114 ? -5.687 -0.813 -7.501 1.00 95.56 114 ALA A CA 1
ATOM 908 C C . ALA A 1 114 ? -4.637 0.293 -7.319 1.00 95.56 114 ALA A C 1
ATOM 910 O O . ALA A 1 114 ? -4.428 1.086 -8.234 1.00 95.56 114 ALA A O 1
ATOM 911 N N . ILE A 1 115 ? -3.938 0.325 -6.180 1.00 95.19 115 ILE A N 1
ATOM 912 C CA . ILE A 1 115 ? -2.885 1.320 -5.938 1.00 95.19 115 ILE A CA 1
ATOM 913 C C . ILE A 1 115 ? -1.716 1.144 -6.904 1.00 95.19 115 ILE A C 1
ATOM 915 O O . ILE A 1 115 ? -1.249 2.133 -7.453 1.00 95.19 115 ILE A O 1
ATOM 919 N N . VAL A 1 116 ? -1.250 -0.083 -7.142 1.00 93.81 116 VAL A N 1
ATOM 920 C CA . VAL A 1 116 ? -0.124 -0.336 -8.055 1.00 93.81 116 VAL A CA 1
ATOM 921 C C . VAL A 1 116 ? -0.459 0.121 -9.473 1.00 93.81 116 VAL A C 1
ATOM 923 O O . VAL A 1 116 ? 0.332 0.844 -10.073 1.00 93.81 116 VAL A O 1
ATOM 926 N N . VAL A 1 117 ? -1.645 -0.223 -9.984 1.00 93.88 117 VAL A N 1
ATOM 927 C CA . VAL A 1 117 ? -2.089 0.213 -11.317 1.00 93.88 117 VAL A CA 1
ATOM 928 C C . VAL A 1 117 ? -2.194 1.735 -11.387 1.00 93.88 117 VAL A C 1
ATOM 930 O O . VAL A 1 117 ? -1.740 2.335 -12.356 1.00 93.88 117 VAL A O 1
ATOM 933 N N . LEU A 1 118 ? -2.763 2.387 -10.371 1.00 93.19 118 LEU A N 1
ATOM 934 C CA . LEU A 1 118 ? -2.855 3.848 -10.343 1.00 93.19 118 LEU A CA 1
ATOM 935 C C . LEU A 1 118 ? -1.472 4.511 -10.280 1.00 93.19 118 LEU A C 1
ATOM 937 O O . LEU A 1 118 ? -1.242 5.499 -10.978 1.00 93.19 118 LEU A O 1
ATOM 941 N N . SER A 1 119 ? -0.550 3.955 -9.494 1.00 91.00 119 SER A N 1
ATOM 942 C CA . SER A 1 119 ? 0.837 4.414 -9.411 1.00 91.00 119 SER A CA 1
ATOM 943 C C . SER A 1 119 ? 1.553 4.299 -10.751 1.00 91.00 119 SER A C 1
ATOM 945 O O . SER A 1 119 ? 2.174 5.272 -11.162 1.00 91.00 119 SER A O 1
ATOM 947 N N . ASP A 1 120 ? 1.417 3.179 -11.468 1.00 88.38 120 ASP A N 1
ATOM 948 C CA . ASP A 1 120 ? 1.968 3.016 -12.822 1.00 88.38 120 ASP A CA 1
ATOM 949 C C . ASP A 1 120 ? 1.405 4.063 -13.803 1.00 88.38 120 ASP A C 1
ATOM 951 O O . ASP A 1 120 ? 2.144 4.689 -14.563 1.00 88.38 120 ASP A O 1
ATOM 955 N N . ARG A 1 121 ? 0.097 4.343 -13.756 1.00 90.25 121 ARG A N 1
ATOM 956 C CA . ARG A 1 121 ? -0.502 5.374 -14.623 1.00 90.25 121 ARG A CA 1
ATOM 957 C C . ARG A 1 121 ? 0.007 6.776 -14.311 1.00 90.25 121 ARG A C 1
ATOM 959 O O . ARG A 1 121 ? 0.310 7.518 -15.245 1.00 90.25 121 ARG A O 1
ATOM 966 N N . ILE A 1 122 ? 0.121 7.136 -13.030 1.00 88.00 122 ILE A N 1
ATOM 967 C CA . ILE A 1 122 ? 0.726 8.414 -12.629 1.00 88.00 122 ILE A CA 1
ATOM 968 C C . ILE A 1 122 ? 2.183 8.467 -13.069 1.00 88.00 122 ILE A C 1
ATOM 970 O O . ILE A 1 122 ? 2.621 9.500 -13.563 1.00 88.00 122 ILE A O 1
ATOM 974 N N . TRP A 1 123 ? 2.911 7.363 -12.935 1.00 81.62 123 TRP A N 1
ATOM 975 C CA . TRP A 1 123 ? 4.306 7.272 -13.329 1.00 81.62 123 TRP A CA 1
ATOM 976 C C . TRP A 1 123 ? 4.505 7.573 -14.814 1.00 81.62 123 TRP A C 1
ATOM 978 O O . TRP A 1 123 ? 5.263 8.469 -15.180 1.00 81.62 123 TRP A O 1
ATOM 988 N N . ASN A 1 124 ? 3.760 6.872 -15.668 1.00 83.75 124 ASN A N 1
ATOM 989 C CA . ASN A 1 124 ? 3.805 7.060 -17.114 1.00 83.75 124 ASN A CA 1
ATOM 990 C C . ASN A 1 124 ? 3.429 8.495 -17.511 1.00 83.75 124 ASN A C 1
ATOM 992 O O . ASN A 1 124 ? 4.064 9.079 -18.391 1.00 83.75 124 ASN A O 1
ATOM 996 N N . LEU A 1 125 ? 2.455 9.100 -16.821 1.00 84.75 125 LEU A N 1
ATOM 997 C CA . LEU A 1 125 ? 2.114 10.509 -17.011 1.00 84.75 125 LEU A CA 1
ATOM 998 C C . LEU A 1 125 ? 3.274 11.433 -16.602 1.00 84.75 125 LEU A C 1
ATOM 1000 O O . LEU A 1 125 ? 3.633 12.330 -17.359 1.00 84.75 125 LEU A O 1
ATOM 1004 N N . TRP A 1 126 ? 3.894 11.198 -15.447 1.00 81.88 126 TRP A N 1
ATOM 1005 C CA . TRP A 1 126 ? 5.014 11.991 -14.930 1.00 81.88 126 TRP A CA 1
ATOM 1006 C C . TRP A 1 126 ? 6.212 11.982 -15.884 1.00 81.88 126 TRP A C 1
ATOM 1008 O O . TRP A 1 126 ? 6.753 13.038 -16.217 1.00 81.88 126 TRP A O 1
ATOM 1018 N N . VAL A 1 127 ? 6.569 10.794 -16.385 1.00 77.62 127 VAL A N 1
ATOM 1019 C CA . VAL A 1 127 ? 7.633 10.600 -17.380 1.00 77.62 127 VAL A CA 1
ATOM 1020 C C . VAL A 1 127 ? 7.284 11.298 -18.692 1.00 77.62 127 VAL A C 1
ATOM 1022 O O . VAL A 1 127 ? 8.131 11.986 -19.256 1.00 77.62 127 VAL A O 1
ATOM 1025 N N . SER A 1 128 ? 6.034 11.196 -19.159 1.00 80.12 128 SER A N 1
ATOM 1026 C CA . SER A 1 128 ? 5.594 11.877 -20.388 1.00 80.12 128 SER A CA 1
ATOM 1027 C C . SER A 1 128 ? 5.674 13.407 -20.305 1.00 80.12 128 SER A C 1
ATOM 1029 O O . SER A 1 128 ? 5.829 14.072 -21.326 1.00 80.12 128 SER A O 1
ATOM 1031 N N . LEU A 1 129 ? 5.611 13.965 -19.092 1.00 81.88 129 LEU A N 1
ATOM 1032 C CA . LEU A 1 129 ? 5.750 15.396 -18.819 1.00 81.88 129 LEU A CA 1
ATOM 1033 C C . LEU A 1 129 ? 7.214 15.828 -18.615 1.00 81.88 129 LEU A C 1
ATOM 1035 O O . LEU A 1 129 ? 7.469 17.011 -18.398 1.00 81.88 129 LEU A O 1
ATOM 1039 N N . GLY A 1 130 ? 8.172 14.893 -18.672 1.00 73.88 130 GLY A N 1
ATOM 1040 C CA . GLY A 1 130 ? 9.603 15.162 -18.499 1.00 73.88 130 GLY A CA 1
ATOM 1041 C C . GLY A 1 130 ? 9.979 15.636 -17.093 1.00 73.88 130 GLY A C 1
ATOM 1042 O O . GLY A 1 130 ? 11.006 16.291 -16.918 1.00 73.88 130 GLY A O 1
ATOM 1043 N N . LEU A 1 131 ? 9.136 15.360 -16.094 1.00 70.50 131 LEU A N 1
ATOM 1044 C CA . LEU A 1 131 ? 9.342 15.845 -14.737 1.00 70.50 131 LEU A CA 1
ATOM 1045 C C . LEU A 1 131 ? 10.369 14.977 -13.987 1.00 70.50 131 LEU A C 1
ATOM 1047 O O . LEU A 1 131 ? 10.296 13.747 -14.052 1.00 70.50 131 LEU A O 1
ATOM 1051 N N . PRO A 1 132 ? 11.292 15.594 -13.226 1.00 66.12 132 PRO A N 1
ATOM 1052 C CA . PRO A 1 132 ? 12.243 14.867 -12.395 1.00 66.12 132 PRO A CA 1
ATOM 1053 C C . PRO A 1 132 ? 11.544 14.137 -11.240 1.00 66.12 132 PRO A C 1
ATOM 1055 O O . PRO A 1 132 ? 10.468 14.537 -10.782 1.00 66.12 132 PRO A O 1
ATOM 1058 N N . THR A 1 133 ? 12.169 13.069 -10.751 1.00 66.19 133 THR A N 1
ATOM 1059 C CA . THR A 1 133 ? 11.673 12.244 -9.640 1.00 66.19 133 THR A CA 1
ATOM 1060 C C . THR A 1 133 ? 12.404 12.592 -8.342 1.00 66.19 133 THR A C 1
ATOM 1062 O O . THR A 1 133 ? 13.443 13.258 -8.361 1.00 66.19 133 THR A O 1
ATOM 1065 N N . LEU A 1 134 ? 11.843 12.216 -7.182 1.00 60.25 134 LEU A N 1
ATOM 1066 C CA . LEU A 1 134 ? 12.371 12.644 -5.873 1.00 60.25 134 LEU A CA 1
ATOM 1067 C C . LEU A 1 134 ? 13.792 12.105 -5.592 1.00 60.25 134 LEU A C 1
ATOM 1069 O O . LEU A 1 134 ? 14.475 12.632 -4.715 1.00 60.25 134 LEU A O 1
ATOM 1073 N N . SER A 1 135 ? 14.258 11.099 -6.340 1.00 52.69 135 SER A N 1
ATOM 1074 C CA . SER A 1 135 ? 15.589 10.489 -6.232 1.00 52.69 135 SER A CA 1
ATOM 1075 C C . SER A 1 135 ? 16.727 11.237 -6.918 1.00 52.69 135 SER A C 1
ATOM 1077 O O . SER A 1 135 ? 17.865 10.788 -6.789 1.00 52.69 135 SER A O 1
ATOM 1079 N N . LEU A 1 136 ? 16.499 12.369 -7.592 1.00 51.34 136 LEU A N 1
ATOM 1080 C CA . LEU A 1 136 ? 17.567 13.087 -8.313 1.00 51.34 136 LEU A CA 1
ATOM 1081 C C . LEU A 1 136 ? 18.713 13.606 -7.415 1.00 51.34 136 LEU A C 1
ATOM 1083 O O . LEU A 1 136 ? 19.725 14.082 -7.918 1.00 51.34 136 LEU A O 1
ATOM 1087 N N . ALA A 1 137 ? 18.595 13.473 -6.090 1.00 47.47 137 ALA A N 1
ATOM 1088 C CA . ALA A 1 137 ? 19.685 13.692 -5.139 1.00 47.47 137 ALA A CA 1
ATOM 1089 C C . ALA A 1 137 ? 20.573 12.448 -4.875 1.00 47.47 137 ALA A C 1
ATOM 1091 O O . ALA A 1 137 ? 21.604 12.585 -4.220 1.00 47.47 137 ALA A O 1
ATOM 1092 N N . VAL A 1 138 ? 20.187 11.241 -5.326 1.00 47.62 138 VAL A N 1
ATOM 1093 C CA . VAL A 1 138 ? 20.830 9.957 -4.955 1.00 47.62 138 VAL A CA 1
ATOM 1094 C C . VAL A 1 138 ? 20.993 8.961 -6.126 1.00 47.62 138 VAL A C 1
ATOM 1096 O O . VAL A 1 138 ? 21.891 8.125 -6.063 1.00 47.62 138 VAL A O 1
ATOM 1099 N N . SER A 1 139 ? 20.188 9.009 -7.200 1.00 47.69 139 SER A N 1
ATOM 1100 C CA . SER A 1 139 ? 20.319 8.084 -8.349 1.00 47.69 139 SER A CA 1
ATOM 1101 C C . SER A 1 139 ? 19.627 8.592 -9.625 1.00 47.69 139 SER A C 1
ATOM 1103 O O . SER A 1 139 ? 18.553 9.178 -9.545 1.00 47.69 139 SER A O 1
ATOM 1105 N N . GLU A 1 140 ? 20.206 8.302 -10.801 1.00 52.03 140 GLU A N 1
ATOM 1106 C CA . GLU A 1 140 ? 19.616 8.552 -12.136 1.00 52.03 140 GLU A CA 1
ATOM 1107 C C . GLU A 1 140 ? 18.428 7.631 -12.476 1.00 52.03 140 GLU A C 1
ATOM 1109 O O . GLU A 1 140 ? 17.813 7.761 -13.537 1.00 52.03 140 GLU A O 1
ATOM 1114 N N . ALA A 1 141 ? 18.085 6.688 -11.594 1.00 52.81 141 ALA A N 1
ATOM 1115 C CA . ALA A 1 141 ? 16.911 5.853 -11.778 1.00 52.81 141 ALA A CA 1
ATOM 1116 C C . ALA A 1 141 ? 15.654 6.725 -11.770 1.00 52.81 141 ALA A C 1
ATOM 1118 O O . ALA A 1 141 ? 15.367 7.416 -10.789 1.00 52.81 141 ALA A O 1
ATOM 1119 N N . THR A 1 142 ? 14.886 6.650 -12.860 1.00 57.06 142 THR A N 1
ATOM 1120 C CA . THR A 1 142 ? 13.623 7.371 -12.982 1.00 57.06 142 THR A CA 1
ATOM 1121 C C . THR A 1 142 ? 12.722 6.960 -11.821 1.00 57.06 142 THR A C 1
ATOM 1123 O O . THR A 1 142 ? 12.210 7.841 -11.155 1.00 57.06 142 THR A O 1
ATOM 1126 N N . ALA A 1 143 ? 12.595 5.668 -11.489 1.00 66.56 143 ALA A N 1
ATOM 1127 C CA . ALA A 1 143 ? 11.748 5.186 -10.393 1.00 66.56 143 ALA A CA 1
ATOM 1128 C C . ALA A 1 143 ? 12.536 4.707 -9.166 1.00 66.56 143 ALA A C 1
ATOM 1130 O O . ALA A 1 143 ? 13.443 3.886 -9.292 1.00 66.56 143 ALA A O 1
ATOM 1131 N N . ASP A 1 144 ? 12.145 5.172 -7.974 1.00 81.00 144 ASP A N 1
ATOM 1132 C CA . ASP A 1 144 ? 12.818 4.848 -6.714 1.00 81.00 144 ASP A CA 1
ATOM 1133 C C . ASP A 1 144 ? 11.850 4.416 -5.584 1.00 81.00 144 ASP A C 1
ATOM 1135 O O . ASP A 1 144 ? 10.661 4.767 -5.599 1.00 81.00 144 ASP A O 1
ATOM 1139 N N . PRO A 1 145 ? 12.349 3.674 -4.570 1.00 88.94 145 PRO A N 1
ATOM 1140 C CA . PRO A 1 145 ? 11.535 3.166 -3.465 1.00 88.94 145 PRO A CA 1
ATOM 1141 C C . PRO A 1 145 ? 10.826 4.246 -2.641 1.00 88.94 145 PRO A C 1
ATOM 1143 O O . PRO A 1 145 ? 9.735 3.999 -2.122 1.00 88.94 145 PRO A O 1
ATOM 1146 N N . PHE A 1 146 ? 11.429 5.430 -2.488 1.00 88.81 146 PHE A N 1
ATOM 1147 C CA . PHE A 1 146 ? 10.859 6.516 -1.694 1.00 88.81 146 PHE A CA 1
ATOM 1148 C C . PHE A 1 146 ? 9.708 7.172 -2.452 1.00 88.81 146 PHE A C 1
ATOM 1150 O O . PHE A 1 146 ? 8.626 7.322 -1.882 1.00 88.81 146 PHE A O 1
ATOM 1157 N N . SER A 1 147 ? 9.894 7.490 -3.737 1.00 86.81 147 SER A N 1
ATOM 1158 C CA . SER A 1 147 ? 8.826 8.004 -4.605 1.00 86.81 147 SER A CA 1
ATOM 1159 C C . SER A 1 147 ? 7.630 7.058 -4.634 1.00 86.81 147 SER A C 1
ATOM 1161 O O . SER A 1 147 ? 6.490 7.494 -4.456 1.00 86.81 147 SER A O 1
ATOM 1163 N N . PHE A 1 148 ? 7.875 5.751 -4.767 1.00 90.25 148 PHE A N 1
ATOM 1164 C CA . PHE A 1 148 ? 6.806 4.757 -4.707 1.00 90.25 148 PHE A CA 1
ATOM 1165 C C . PHE A 1 148 ? 6.127 4.713 -3.332 1.00 90.25 148 PHE A C 1
ATOM 1167 O O . PHE A 1 148 ? 4.899 4.705 -3.256 1.00 90.25 148 PHE A O 1
ATOM 1174 N N . GLY A 1 149 ? 6.894 4.742 -2.238 1.00 92.81 149 GLY A N 1
ATOM 1175 C CA . GLY A 1 149 ? 6.347 4.798 -0.882 1.00 92.81 149 GLY A CA 1
ATOM 1176 C C . GLY A 1 149 ? 5.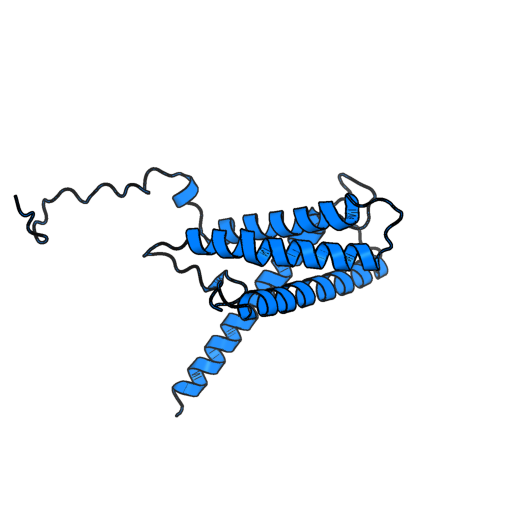450 6.021 -0.649 1.00 92.81 149 GLY A C 1
ATOM 1177 O O . GLY A 1 149 ? 4.389 5.900 -0.032 1.00 92.81 149 GLY A O 1
ATOM 1178 N N . PHE A 1 150 ? 5.827 7.188 -1.179 1.00 92.06 150 PHE A N 1
ATOM 1179 C CA . PHE A 1 150 ? 5.013 8.404 -1.105 1.00 92.06 150 PHE A CA 1
ATOM 1180 C C . PHE A 1 150 ? 3.744 8.313 -1.951 1.00 92.06 150 PHE A C 1
ATOM 11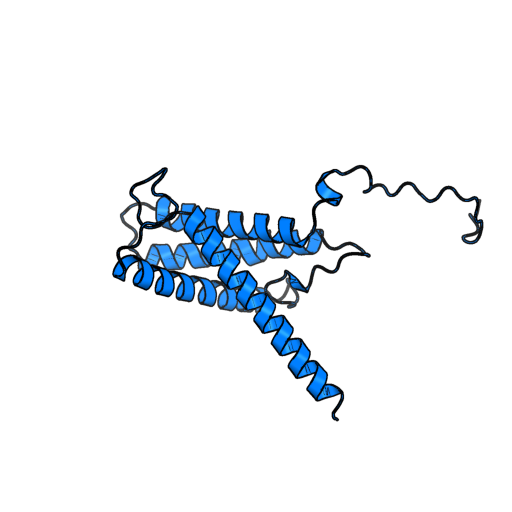82 O O . PHE A 1 150 ? 2.670 8.643 -1.447 1.00 92.06 150 PHE A O 1
ATOM 1189 N N . LEU A 1 151 ? 3.834 7.829 -3.194 1.00 92.25 151 LEU A N 1
ATOM 1190 C CA . LEU A 1 151 ? 2.656 7.598 -4.037 1.00 92.25 151 LEU A CA 1
ATOM 1191 C C . LEU A 1 151 ? 1.693 6.607 -3.381 1.00 92.25 151 LEU A C 1
ATOM 1193 O O . LEU A 1 151 ? 0.488 6.855 -3.331 1.00 92.25 151 LEU A O 1
ATOM 1197 N N . PHE A 1 152 ? 2.218 5.530 -2.797 1.00 95.00 152 PHE A N 1
ATOM 1198 C CA .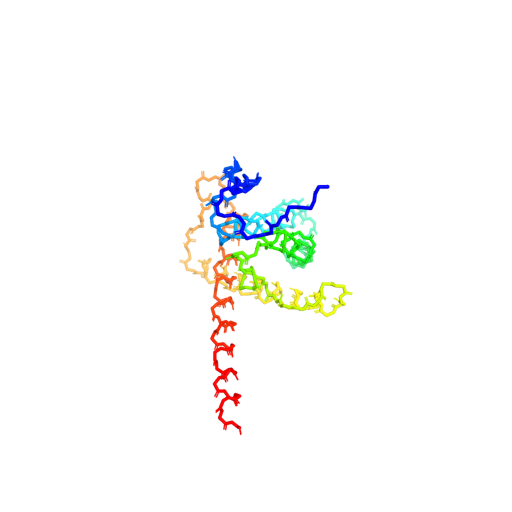 PHE A 1 152 ? 1.419 4.566 -2.053 1.00 95.00 152 PHE A CA 1
ATOM 1199 C C . PHE A 1 152 ? 0.670 5.230 -0.892 1.00 95.00 152 PHE A C 1
ATOM 1201 O O . PHE A 1 152 ? -0.534 5.027 -0.748 1.00 95.00 152 PHE A O 1
ATOM 1208 N N . LEU A 1 153 ? 1.346 6.060 -0.087 1.00 95.19 153 LEU A N 1
ATOM 1209 C CA . LEU A 1 153 ? 0.697 6.806 0.996 1.00 95.19 153 LEU A CA 1
ATOM 1210 C C . LEU A 1 153 ? -0.345 7.805 0.494 1.00 95.19 153 LEU A C 1
ATOM 1212 O O . LEU A 1 153 ? -1.390 7.965 1.122 1.00 95.19 153 LEU A O 1
ATOM 1216 N N . PHE A 1 154 ? -0.072 8.477 -0.620 1.00 94.25 154 PHE A N 1
ATOM 1217 C CA . PHE A 1 154 ? -1.004 9.417 -1.226 1.00 94.25 154 PHE A CA 1
ATOM 1218 C C . PHE A 1 154 ? -2.306 8.715 -1.635 1.00 94.25 154 PHE A C 1
ATOM 1220 O O . PHE A 1 154 ? -3.396 9.157 -1.260 1.00 94.25 154 PHE A O 1
ATOM 1227 N N . PHE A 1 155 ? -2.208 7.572 -2.316 1.00 94.81 155 PHE A N 1
ATOM 1228 C CA . PHE A 1 155 ? -3.379 6.775 -2.673 1.00 94.81 155 PHE A CA 1
ATOM 1229 C C . PHE A 1 155 ? -4.063 6.130 -1.465 1.00 94.81 155 PHE A C 1
ATOM 1231 O O . PHE A 1 155 ? -5.292 6.108 -1.418 1.00 94.81 155 PHE A O 1
ATOM 1238 N N . ASP A 1 156 ? -3.309 5.659 -0.469 1.00 94.06 156 ASP A N 1
ATOM 1239 C CA . ASP A 1 156 ? -3.864 5.159 0.796 1.00 94.06 156 ASP A CA 1
ATOM 1240 C C . ASP A 1 156 ? -4.689 6.246 1.500 1.00 94.06 15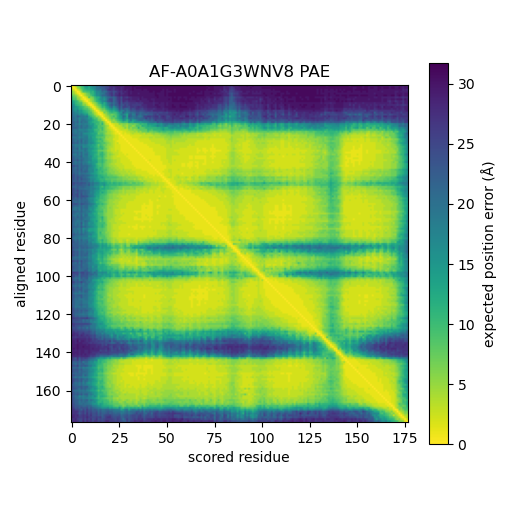6 ASP A C 1
ATOM 1242 O O . ASP A 1 156 ? -5.803 5.989 1.958 1.00 94.06 156 ASP A O 1
ATOM 1246 N N . PHE A 1 157 ? -4.196 7.487 1.523 1.00 93.44 157 PHE A N 1
ATOM 1247 C CA . PHE A 1 157 ? -4.926 8.622 2.080 1.00 93.44 157 PHE A CA 1
ATOM 1248 C C . PHE A 1 157 ? -6.225 8.889 1.320 1.00 93.44 157 PHE A C 1
ATOM 1250 O O . PHE A 1 157 ? -7.287 8.966 1.941 1.00 93.44 157 PHE A O 1
ATOM 1257 N N . ILE A 1 158 ? -6.172 8.955 -0.014 1.00 94.00 158 ILE A N 1
ATOM 1258 C CA . ILE A 1 158 ? -7.368 9.107 -0.857 1.00 94.00 158 ILE A CA 1
ATOM 1259 C C . ILE A 1 158 ? -8.368 7.977 -0.581 1.00 94.00 158 ILE A C 1
ATOM 1261 O O . ILE A 1 158 ? -9.557 8.233 -0.382 1.00 94.00 158 ILE A O 1
ATOM 1265 N N . TRP A 1 159 ? -7.900 6.733 -0.502 1.00 93.50 159 TRP A N 1
ATOM 1266 C CA . TRP A 1 159 ? -8.738 5.571 -0.224 1.00 93.50 159 TRP A CA 1
ATOM 1267 C C . TRP A 1 159 ? -9.428 5.653 1.142 1.00 93.50 159 TRP A C 1
ATOM 1269 O O . TRP A 1 159 ? -10.636 5.418 1.241 1.00 93.50 159 TRP A O 1
ATOM 1279 N N . MET A 1 160 ? -8.697 6.031 2.196 1.00 90.19 160 MET A N 1
ATOM 1280 C CA . MET A 1 160 ? -9.264 6.235 3.534 1.00 90.19 160 MET A CA 1
ATOM 1281 C C . MET A 1 160 ? -10.363 7.306 3.519 1.00 90.19 160 MET A C 1
ATOM 1283 O O . MET A 1 160 ? -11.436 7.099 4.094 1.00 90.19 160 MET A O 1
ATOM 1287 N N . TRP A 1 161 ? -10.141 8.415 2.809 1.00 89.81 161 TRP A N 1
ATOM 1288 C CA . TRP A 1 161 ? -11.137 9.475 2.630 1.00 89.81 161 TRP A CA 1
ATOM 1289 C C . TRP A 1 161 ? -12.384 8.996 1.887 1.00 89.81 161 TRP A C 1
ATOM 1291 O O . TRP A 1 161 ? -13.502 9.237 2.351 1.00 89.81 161 TRP A O 1
ATOM 1301 N N . ILE A 1 162 ? -12.215 8.267 0.781 1.00 90.50 162 ILE A N 1
ATOM 1302 C CA . ILE A 1 162 ? -13.327 7.686 0.016 1.00 90.50 162 ILE A CA 1
ATOM 1303 C C . ILE A 1 162 ? -14.141 6.740 0.903 1.00 90.50 162 ILE A C 1
ATOM 1305 O O . ILE A 1 162 ? -15.365 6.850 0.968 1.00 90.50 162 ILE A O 1
ATOM 1309 N N . ARG A 1 163 ? -13.488 5.847 1.654 1.00 89.75 163 ARG A N 1
ATOM 1310 C CA . ARG A 1 163 ? -14.178 4.927 2.572 1.00 89.75 163 ARG A CA 1
ATOM 1311 C C . ARG A 1 163 ? -14.944 5.660 3.666 1.00 89.75 163 ARG A C 1
ATOM 1313 O O . ARG A 1 163 ? -16.063 5.265 3.994 1.00 89.75 163 ARG A O 1
ATOM 1320 N N . ALA A 1 164 ? -14.373 6.724 4.222 1.00 87.25 164 ALA A N 1
ATOM 1321 C CA . ALA A 1 164 ? -15.047 7.549 5.218 1.00 87.25 164 ALA A CA 1
ATOM 1322 C C . ALA A 1 164 ? -16.298 8.222 4.644 1.00 87.25 164 ALA A C 1
ATOM 1324 O O . ALA A 1 164 ? -17.351 8.224 5.285 1.00 87.25 164 ALA A O 1
ATOM 1325 N N . LEU A 1 165 ? -16.205 8.736 3.416 1.00 88.75 165 LEU A N 1
ATOM 1326 C CA . LEU A 1 165 ? -17.332 9.322 2.701 1.00 88.75 165 LEU A CA 1
ATOM 13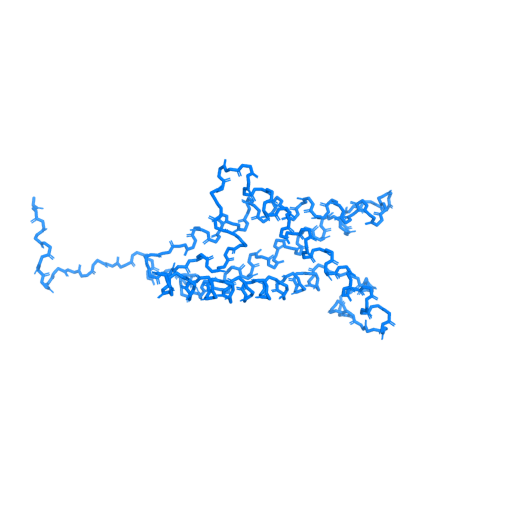27 C C . LEU A 1 165 ? -18.429 8.279 2.432 1.00 88.75 165 LEU A C 1
ATOM 1329 O O . LEU A 1 165 ? -19.590 8.520 2.756 1.00 88.75 165 LEU A O 1
ATOM 1333 N N . LEU A 1 166 ? -18.066 7.093 1.935 1.00 88.62 166 LEU A N 1
ATOM 1334 C CA . LEU A 1 166 ? -19.000 5.989 1.679 1.00 88.62 166 LEU A CA 1
ATOM 1335 C C . LEU A 1 166 ? -19.723 5.525 2.950 1.00 88.62 166 LEU A C 1
ATOM 1337 O O . LEU A 1 166 ? -20.929 5.261 2.914 1.00 88.62 166 LEU A O 1
ATOM 1341 N N . LYS A 1 167 ? -19.020 5.464 4.088 1.00 85.75 167 LYS A N 1
ATOM 1342 C CA . LYS A 1 167 ? -19.628 5.153 5.390 1.00 85.75 167 LYS A CA 1
ATOM 1343 C C . LYS A 1 167 ? -20.640 6.215 5.814 1.00 85.75 167 LYS A C 1
ATOM 1345 O O . LYS A 1 167 ? -21.738 5.856 6.228 1.00 85.75 167 LYS A O 1
ATOM 1350 N N . ARG A 1 168 ? -20.312 7.505 5.670 1.00 85.25 168 ARG A N 1
ATOM 1351 C CA . ARG A 1 168 ? -21.241 8.610 5.978 1.00 85.25 168 ARG A CA 1
ATOM 1352 C C . ARG A 1 168 ? -22.493 8.559 5.102 1.00 85.25 168 ARG A C 1
ATOM 1354 O O . ARG A 1 168 ? -23.596 8.710 5.616 1.00 85.25 168 ARG A O 1
ATOM 1361 N N . LEU A 1 169 ? -22.332 8.295 3.805 1.00 83.81 169 LEU A N 1
ATOM 1362 C CA . LEU A 1 169 ? -23.450 8.155 2.865 1.00 83.81 169 LEU A CA 1
ATOM 1363 C C . LEU A 1 169 ? -24.336 6.946 3.194 1.00 83.81 169 LEU A C 1
ATOM 1365 O O . LEU A 1 169 ? -25.559 7.049 3.155 1.00 83.81 169 LEU A O 1
ATOM 1369 N N . SER A 1 170 ? -23.729 5.817 3.565 1.00 80.19 170 SER A N 1
ATOM 1370 C CA . SER A 1 170 ? -24.459 4.596 3.931 1.00 80.19 170 SER A CA 1
ATOM 1371 C C . SER A 1 170 ? -25.173 4.715 5.280 1.00 80.19 170 SER A C 1
ATOM 1373 O O . SER A 1 170 ? -26.279 4.203 5.425 1.00 80.19 170 SER A O 1
ATOM 1375 N N . GLY A 1 171 ? -24.575 5.416 6.251 1.00 67.31 171 GLY A N 1
ATOM 1376 C CA . GLY A 1 171 ? -25.207 5.727 7.538 1.00 67.31 171 GLY A CA 1
ATOM 1377 C C . GLY A 1 171 ? -26.463 6.577 7.361 1.00 67.31 171 GLY A C 1
ATOM 1378 O O . GLY A 1 171 ? -27.524 6.212 7.850 1.00 67.31 171 GLY A O 1
ATOM 1379 N N . ARG A 1 172 ? -26.390 7.611 6.513 1.00 58.09 172 ARG A N 1
ATOM 1380 C CA . ARG A 1 172 ? -27.535 8.474 6.176 1.00 58.09 172 ARG A CA 1
ATOM 1381 C C . ARG A 1 172 ? -28.715 7.725 5.542 1.00 58.09 172 ARG A C 1
ATOM 1383 O O . ARG A 1 172 ? -29.840 8.199 5.603 1.00 58.09 172 ARG A O 1
ATOM 1390 N N . LYS A 1 173 ? -28.457 6.569 4.919 1.00 48.66 173 LYS A N 1
ATOM 1391 C CA . LYS A 1 173 ? -29.475 5.720 4.285 1.00 48.66 173 LYS A CA 1
ATOM 1392 C C . LYS A 1 173 ? -30.165 4.768 5.272 1.00 48.66 173 LYS A C 1
ATOM 1394 O O . LYS A 1 173 ? -31.228 4.258 4.945 1.00 48.66 173 LYS A O 1
ATOM 1399 N N . ARG A 1 174 ? -29.571 4.517 6.447 1.00 45.91 174 ARG A N 1
ATOM 1400 C CA . ARG A 1 174 ? -30.173 3.712 7.526 1.00 45.91 174 ARG A CA 1
ATOM 1401 C C . ARG A 1 174 ? -31.094 4.517 8.435 1.00 45.91 174 ARG A C 1
ATOM 1403 O O . ARG A 1 174 ? -32.022 3.933 8.961 1.00 45.91 174 ARG A O 1
ATOM 1410 N N . ASP A 1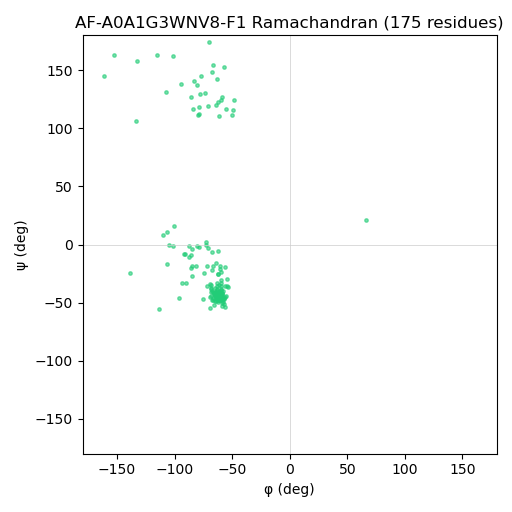 175 ? -30.865 5.821 8.564 1.00 48.16 175 ASP A N 1
ATOM 1411 C CA . ASP A 1 175 ? -31.710 6.708 9.380 1.00 48.16 175 ASP A CA 1
ATOM 1412 C C . ASP A 1 175 ? -32.945 7.233 8.613 1.00 48.16 175 ASP A C 1
ATOM 1414 O O . ASP A 1 175 ? -33.766 7.957 9.167 1.00 48.16 175 ASP A O 1
ATOM 1418 N N . ALA A 1 176 ? -33.053 6.905 7.321 1.00 48.25 176 ALA A N 1
ATOM 1419 C CA . ALA A 1 176 ? -34.144 7.304 6.427 1.00 48.25 176 ALA A CA 1
ATOM 1420 C C . ALA A 1 176 ? -35.118 6.150 6.096 1.00 48.25 176 ALA A C 1
ATOM 1422 O O . ALA A 1 176 ? -35.929 6.286 5.179 1.00 48.25 176 ALA A O 1
ATOM 1423 N N . VAL A 1 177 ? -35.006 5.021 6.805 1.00 43.47 177 VAL A N 1
ATOM 1424 C CA . VAL A 1 177 ? -35.897 3.846 6.751 1.00 43.47 177 VAL A CA 1
ATOM 1425 C C . VAL A 1 177 ? -36.412 3.590 8.157 1.00 43.47 177 VAL A C 1
ATOM 1427 O O . VAL A 1 177 ? -37.627 3.337 8.287 1.00 43.47 177 VAL A O 1
#

Radius of gyration: 21.07 Å; Cα contacts (8 Å, |Δi|>4): 135; chains: 1; bounding box: 57×32×71 Å

pLDDT: mean 81.14, std 15.97, range [39.06, 97.5]

Sequence (177 aa):
MSKNPTDPRAPRGQDPYAIDKLAKIPVWVKASVIKFWCAGAAFYFAVLGLPEAYDYLDRMVLMTLVLILGVEYLVIPAIRWMKTADHDTAFHLPHEIRRRSVWSLVATAVYVAAIVVLSDRIWNLWVSLGLPTLSLAVSEATADPFSFGFLFLFFDFIWMWIRALLKRLSGRKRDAV

Foldseek 3Di:
DDDDPPDPPDPPPDPPCVPDPVLPDDLLVVLLVLLLVQLLVLLCCLPVVDDPVDDPVRSLVSSLVSSLCSLLPPRQVVLVVNDDPVDDSCLSRLHDDDSVDPVSSVSSSVSSVVLSVVLVVVLVVCVVVVHAAPCPVPDPPRDHSNSRSVSSSVVSVVSSVVVVVVVVVVVVVVVVD